Protein AF-A0A8H9KGE5-F1 (afdb_monomer_lite)

pLDDT: mean 83.09, std 14.18, range [30.34, 96.31]

Sequence (277 aa):
MQKAKDLANTAAGFFKSLAEDQSLTAEQREDAKTAYGILMNDGKFKGFNEDDVKLTWYHPDQQLGKDGDATSLANMQSALNDLDELVKVRHEYGVQLPHISLTATAIAMMSSDFLKIAPDFNHPINQTESYGPFWEDEEDIAAGTDYPEYEQVRSYMSEKQYIDDAIAKDGSLQKYAYDNNKPLTQDVWERNTDYWNKHLGKLGYQEIGHYKSMINPAQNSIGAARTTGTLASGVGDLKYEGSSSIDILQSNYGDGTYVPQYQVSLLINRVTAKHLL

Secondary structure (DSSP, 8-state):
-HHHHHHHTBHHHHHHHHHH-TTS-HHHHHHHHHHHHHHTT-S---TTTT-----TT--HHHHTT-TTSTTBHHHHHHTHHHHHHHHHHHHHHTPPPPEE-HHHHHHHHHHHHHTTT-SS-S-GGGGHHHH------EEEEEE-TTSGGG-HHHHHHHTHHHHHHHHHH-GGGGGG-STTSSSPPHHHHHHHHHHHHHHSTHHHHHSSHHHHHHT-TT--EEEEEEEEEEEEEEETTEEEEEEEEEEE----SSTT-----B-HHHHHHHHHHTT--

Organism: Lactobacillus helveticus (NCBI:txid1587)

Radius of gyration: 18.92 Å; chains: 1; bounding box: 43×41×57 Å

Structure (mmCIF, N/CA/C/O backbone):
data_AF-A0A8H9KGE5-F1
#
_entry.id   AF-A0A8H9KGE5-F1
#
loop_
_atom_site.group_PDB
_atom_site.id
_atom_site.type_symbol
_atom_site.label_atom_id
_atom_site.label_alt_id
_atom_site.label_comp_id
_atom_site.label_asym_id
_atom_site.label_entity_id
_atom_site.label_seq_id
_atom_site.pdbx_PDB_ins_code
_atom_site.Cartn_x
_atom_site.Cartn_y
_atom_site.Cartn_z
_atom_site.occupancy
_atom_site.B_iso_or_equiv
_atom_site.auth_seq_id
_atom_site.auth_comp_id
_atom_site.auth_asym_id
_atom_site.auth_atom_id
_atom_site.pdbx_PDB_model_num
ATOM 1 N N . MET A 1 1 ? -20.692 -3.552 27.288 1.00 48.72 1 MET A N 1
ATOM 2 C CA . MET A 1 1 ? -20.854 -4.756 26.441 1.00 48.72 1 MET A CA 1
ATOM 3 C C . MET A 1 1 ? -21.018 -4.409 24.963 1.00 48.72 1 MET A C 1
ATOM 5 O O . MET A 1 1 ? -20.352 -5.062 24.180 1.00 48.72 1 MET A O 1
ATOM 9 N N . GLN A 1 2 ? -21.787 -3.376 24.580 1.00 56.12 2 GLN A N 1
ATOM 10 C CA . GLN A 1 2 ? -21.912 -2.942 23.172 1.00 56.12 2 GLN A CA 1
ATOM 11 C C . GLN A 1 2 ? -20.562 -2.546 22.542 1.00 56.12 2 GLN A C 1
ATOM 13 O O . GLN A 1 2 ? -20.111 -3.245 21.654 1.00 56.12 2 GLN A O 1
ATOM 18 N N . LYS A 1 3 ? -19.811 -1.603 23.138 1.00 58.06 3 LYS A N 1
ATOM 19 C CA . LYS A 1 3 ? -18.470 -1.194 22.650 1.00 58.06 3 LYS A CA 1
ATOM 20 C C . LYS A 1 3 ? -17.460 -2.337 22.430 1.00 58.06 3 LYS A C 1
ATOM 22 O O . LYS A 1 3 ? -16.587 -2.234 21.582 1.00 58.06 3 LYS A O 1
ATOM 27 N N . ALA A 1 4 ? -17.548 -3.413 23.217 1.00 56.91 4 ALA A N 1
ATOM 28 C CA . ALA A 1 4 ? -16.667 -4.575 23.067 1.00 56.91 4 ALA A CA 1
ATOM 29 C C . ALA A 1 4 ? -17.115 -5.501 21.923 1.00 56.91 4 ALA A C 1
ATOM 31 O O . ALA A 1 4 ? -16.269 -6.104 21.273 1.00 56.91 4 ALA A O 1
ATOM 32 N N . LYS A 1 5 ? -18.429 -5.592 21.672 1.00 57.25 5 LYS A N 1
ATOM 33 C CA . LYS A 1 5 ? -18.983 -6.250 20.481 1.00 57.25 5 LYS A CA 1
ATOM 34 C C . LYS A 1 5 ? -18.697 -5.438 19.218 1.00 57.25 5 LYS A C 1
ATOM 36 O O . LYS A 1 5 ? -18.351 -6.031 18.209 1.00 57.25 5 LYS A O 1
ATOM 41 N N . ASP A 1 6 ? -18.766 -4.111 19.308 1.00 71.38 6 ASP A N 1
ATOM 42 C CA . ASP A 1 6 ? -18.472 -3.211 18.190 1.00 71.38 6 ASP A CA 1
ATOM 43 C C . ASP A 1 6 ? -17.002 -3.350 17.759 1.00 71.38 6 ASP A C 1
ATOM 45 O O . ASP A 1 6 ? -16.734 -3.542 16.582 1.00 71.38 6 ASP A O 1
ATOM 49 N N . LEU A 1 7 ? -16.054 -3.392 18.711 1.00 81.00 7 LEU A N 1
ATOM 50 C CA . LEU A 1 7 ? -14.629 -3.606 18.415 1.00 81.00 7 LEU A CA 1
ATOM 51 C C . LEU A 1 7 ? -14.340 -4.984 17.799 1.00 81.00 7 LEU A C 1
ATOM 53 O O . LEU A 1 7 ? -13.466 -5.094 16.949 1.00 81.00 7 LEU A O 1
ATOM 57 N N . ALA A 1 8 ? -15.038 -6.043 18.225 1.00 79.00 8 ALA A N 1
ATOM 58 C CA . ALA A 1 8 ? -14.787 -7.405 17.742 1.00 79.00 8 ALA A CA 1
ATOM 59 C C . ALA A 1 8 ? -15.005 -7.563 16.225 1.00 79.00 8 ALA A C 1
ATOM 61 O O . ALA A 1 8 ? -14.414 -8.462 15.627 1.00 79.00 8 ALA A O 1
ATOM 62 N N . ASN A 1 9 ? -15.794 -6.664 15.630 1.00 82.25 9 ASN A N 1
ATOM 63 C CA . ASN A 1 9 ? -16.146 -6.650 14.214 1.00 82.25 9 ASN A CA 1
ATOM 64 C C . ASN A 1 9 ? -15.309 -5.656 13.387 1.00 82.25 9 ASN A C 1
ATOM 66 O O . ASN A 1 9 ? -15.699 -5.300 12.277 1.00 82.25 9 ASN A O 1
ATOM 70 N N . THR A 1 10 ? -14.165 -5.202 13.906 1.00 91.50 10 THR A N 1
ATOM 71 C CA . THR A 1 10 ? -13.256 -4.281 13.204 1.00 91.50 10 THR A CA 1
ATOM 72 C C . THR A 1 10 ? -11.873 -4.895 13.007 1.00 91.50 10 THR A C 1
ATOM 74 O O . THR A 1 10 ? -11.487 -5.843 13.704 1.00 91.50 10 THR A O 1
ATOM 77 N N . ALA A 1 11 ? -11.084 -4.319 12.097 1.00 93.50 11 ALA A N 1
ATOM 78 C CA . ALA A 1 11 ? -9.678 -4.675 11.915 1.00 93.50 11 ALA A CA 1
ATOM 79 C C . ALA A 1 11 ? -8.879 -4.533 13.225 1.00 93.50 11 ALA A C 1
ATOM 81 O O . ALA A 1 11 ? -8.078 -5.403 13.561 1.00 93.50 11 ALA A O 1
ATOM 82 N N . ALA A 1 12 ? -9.165 -3.515 14.046 1.00 94.81 12 ALA A N 1
ATOM 83 C CA . ALA A 1 12 ? -8.516 -3.359 15.348 1.00 94.81 12 ALA A CA 1
ATOM 84 C C . ALA A 1 12 ? -8.859 -4.511 16.308 1.00 94.81 12 ALA A C 1
ATOM 86 O O . ALA A 1 12 ? -7.974 -5.033 16.985 1.00 94.81 12 ALA A O 1
ATOM 87 N N . GLY A 1 13 ? -10.114 -4.972 16.361 1.00 93.19 13 GLY A N 1
ATOM 88 C CA . GLY A 1 13 ? -10.465 -6.157 17.153 1.00 93.19 13 GLY A CA 1
ATOM 89 C C . GLY A 1 13 ? -9.810 -7.440 16.644 1.00 93.19 13 GLY A C 1
ATOM 90 O O . GLY A 1 13 ? -9.451 -8.319 17.436 1.00 93.19 13 GLY A O 1
ATOM 91 N N . PHE A 1 14 ? -9.618 -7.554 15.329 1.00 92.94 14 PHE A N 1
ATOM 92 C CA . PHE A 1 14 ? -8.841 -8.633 14.732 1.00 92.94 14 PHE A CA 1
ATOM 93 C C . PHE A 1 14 ? -7.364 -8.570 15.152 1.00 92.94 14 PHE A C 1
ATOM 95 O O . PHE A 1 14 ? -6.873 -9.532 15.747 1.00 92.94 14 PHE A O 1
ATOM 102 N N . PHE A 1 15 ? -6.685 -7.438 14.965 1.00 94.56 15 PHE A N 1
ATOM 103 C CA . PHE A 1 15 ? -5.284 -7.259 15.362 1.00 94.56 15 PHE A CA 1
ATOM 104 C C . PHE A 1 15 ? -5.077 -7.467 16.858 1.00 94.56 15 PHE A C 1
ATOM 106 O O . PHE A 1 15 ? -4.177 -8.203 17.257 1.00 94.56 15 PHE A O 1
ATOM 113 N N . LYS A 1 16 ? -5.977 -6.948 17.699 1.00 95.19 16 LYS A N 1
ATOM 114 C CA . LYS A 1 16 ? -5.948 -7.210 19.140 1.00 95.19 16 LYS A CA 1
ATOM 115 C C . LYS A 1 16 ? -5.982 -8.707 19.453 1.00 95.19 16 LYS A C 1
ATOM 117 O O . LYS A 1 16 ? -5.212 -9.175 20.283 1.00 95.19 16 LYS A O 1
ATOM 122 N N . SER A 1 17 ? -6.846 -9.470 18.782 1.00 93.62 17 SER A N 1
ATOM 123 C CA . SER A 1 17 ? -6.918 -10.915 19.025 1.00 93.62 17 SER A CA 1
ATOM 124 C C . SER A 1 17 ? -5.660 -11.665 18.598 1.00 93.62 17 SER A C 1
ATOM 126 O O . SER A 1 17 ? -5.285 -12.623 19.264 1.00 93.62 17 SER A O 1
ATOM 128 N N . LEU A 1 18 ? -4.990 -11.223 17.528 1.00 92.88 18 LEU A N 1
ATOM 129 C CA . LEU A 1 18 ? -3.704 -11.792 17.130 1.00 92.88 18 LEU A CA 1
ATOM 130 C C . LEU A 1 18 ? -2.615 -11.426 18.142 1.00 92.88 18 LEU A C 1
ATOM 132 O O . LEU A 1 18 ? -1.850 -12.294 18.545 1.00 92.88 18 LEU A O 1
ATOM 136 N N . ALA A 1 19 ? -2.598 -10.187 18.637 1.00 94.06 19 ALA A N 1
ATOM 137 C CA . ALA A 1 19 ? -1.664 -9.748 19.673 1.00 94.06 19 ALA A CA 1
ATOM 138 C C . ALA A 1 19 ? -1.780 -10.557 20.981 1.00 94.06 19 ALA A C 1
ATOM 140 O O . ALA A 1 19 ? -0.816 -10.654 21.737 1.00 94.06 19 ALA A O 1
ATOM 141 N N . GLU A 1 20 ? -2.943 -11.152 21.253 1.00 94.31 20 GLU A N 1
ATOM 142 C CA . GLU A 1 20 ? -3.210 -11.972 22.442 1.00 94.31 20 GLU A CA 1
ATOM 143 C C . GLU A 1 20 ? -3.028 -13.489 22.187 1.00 94.31 20 GLU A C 1
ATOM 145 O O . GLU A 1 20 ? -2.966 -14.273 23.140 1.00 94.31 20 GLU A O 1
ATOM 150 N N . ASP A 1 21 ? -2.881 -13.917 20.926 1.00 91.81 21 ASP A N 1
ATOM 151 C CA . ASP A 1 21 ? -2.811 -15.328 20.531 1.00 91.81 21 ASP A CA 1
ATOM 152 C C . ASP A 1 21 ? -1.435 -15.958 20.820 1.00 91.81 21 ASP A C 1
ATOM 154 O O . ASP A 1 21 ? -0.416 -15.679 20.181 1.00 91.81 21 ASP A O 1
ATOM 158 N N . GLN A 1 22 ? -1.415 -16.877 21.785 1.00 92.81 22 GLN A N 1
ATOM 159 C CA . GLN A 1 22 ? -0.205 -17.584 22.214 1.00 92.81 22 GLN A CA 1
ATOM 160 C C . GLN A 1 22 ? 0.297 -18.629 21.205 1.00 92.81 22 GLN A C 1
ATOM 162 O O . GLN A 1 22 ? 1.412 -19.120 21.359 1.00 92.81 22 GLN A O 1
ATOM 167 N N . SER A 1 23 ? -0.491 -18.970 20.178 1.00 91.38 23 SER A N 1
ATOM 168 C CA . SER A 1 23 ? -0.042 -19.829 19.074 1.00 91.38 23 SER A CA 1
ATOM 169 C C . SER A 1 23 ? 0.861 -19.106 18.072 1.00 91.38 23 SER A C 1
ATOM 171 O O . SER A 1 23 ? 1.563 -19.765 17.307 1.00 91.38 23 SER A O 1
ATOM 173 N N . LEU A 1 24 ? 0.849 -17.769 18.067 1.00 87.44 24 LEU A N 1
ATOM 174 C CA . LEU A 1 24 ? 1.720 -16.950 17.228 1.00 87.44 24 LEU A CA 1
ATOM 175 C C . LEU A 1 24 ? 3.107 -16.781 17.860 1.00 87.44 24 LEU A C 1
ATOM 177 O O . LEU A 1 24 ? 3.313 -17.039 19.050 1.00 87.44 24 LEU A O 1
ATOM 181 N N . THR A 1 25 ? 4.075 -16.316 17.077 1.00 89.06 25 THR A N 1
ATOM 182 C CA . THR A 1 25 ? 5.387 -15.933 17.608 1.00 89.06 25 THR A CA 1
ATOM 183 C C . THR A 1 25 ? 5.305 -14.610 18.379 1.00 89.06 25 THR A C 1
ATOM 185 O O . THR A 1 25 ? 4.305 -13.888 18.314 1.00 89.06 25 THR A O 1
ATOM 188 N N . ALA A 1 26 ? 6.342 -14.282 19.154 1.00 90.50 26 ALA A N 1
ATOM 189 C CA . ALA A 1 26 ? 6.381 -13.014 19.885 1.00 90.50 26 ALA A CA 1
ATOM 190 C C . ALA A 1 26 ? 6.387 -11.813 18.929 1.00 90.50 26 ALA A C 1
ATOM 192 O O . ALA A 1 26 ? 5.725 -10.812 19.184 1.00 90.50 26 ALA A O 1
ATOM 193 N N . GLU A 1 27 ? 7.077 -11.959 17.805 1.00 87.12 27 GLU A N 1
ATOM 194 C CA . GLU A 1 27 ? 7.234 -10.954 16.760 1.00 87.12 27 GLU A CA 1
ATOM 195 C C . GLU A 1 27 ? 5.912 -10.698 16.034 1.00 87.12 27 GLU A C 1
ATOM 197 O O . GLU A 1 27 ? 5.506 -9.552 15.867 1.00 87.12 27 GLU A O 1
ATOM 202 N N . GLN A 1 28 ? 5.188 -11.765 15.682 1.00 87.31 28 GLN A N 1
ATOM 203 C CA . GLN A 1 28 ? 3.840 -11.668 15.122 1.00 87.31 28 GLN A CA 1
ATOM 204 C C . GLN A 1 28 ? 2.888 -10.948 16.086 1.00 87.31 28 GLN A C 1
ATOM 206 O O . GLN A 1 28 ? 2.160 -10.041 15.676 1.00 87.31 28 GLN A O 1
ATOM 211 N N . ARG A 1 29 ? 2.913 -11.306 17.377 1.00 92.44 29 ARG A N 1
ATOM 212 C CA . ARG A 1 29 ? 2.093 -10.623 18.386 1.00 92.44 29 ARG A CA 1
ATOM 213 C C . ARG A 1 29 ? 2.442 -9.142 18.521 1.00 92.44 29 ARG A C 1
ATOM 215 O O . ARG A 1 29 ? 1.531 -8.337 18.694 1.00 92.44 29 ARG A O 1
ATOM 222 N N . GLU A 1 30 ? 3.720 -8.773 18.447 1.00 92.00 30 GLU A N 1
ATOM 223 C CA . GLU A 1 30 ? 4.133 -7.369 18.562 1.00 92.00 30 GLU A CA 1
ATOM 224 C C . GLU A 1 30 ? 3.754 -6.543 17.324 1.00 92.00 30 GLU A C 1
ATOM 226 O O . GLU A 1 30 ? 3.289 -5.414 17.470 1.00 92.00 30 GLU A O 1
ATOM 231 N N . ASP A 1 31 ? 3.847 -7.118 16.123 1.00 90.56 31 ASP A N 1
ATOM 232 C CA . ASP A 1 31 ? 3.339 -6.501 14.889 1.00 90.56 31 ASP A CA 1
ATOM 233 C C . ASP A 1 31 ? 1.829 -6.249 14.976 1.00 90.56 31 ASP A C 1
ATOM 235 O O . ASP A 1 31 ? 1.353 -5.141 14.749 1.00 90.56 31 ASP A O 1
ATOM 239 N N . ALA A 1 32 ? 1.068 -7.250 15.431 1.00 93.12 32 ALA A N 1
ATOM 240 C CA . ALA A 1 32 ? -0.369 -7.113 15.650 1.00 93.12 32 ALA A CA 1
ATOM 241 C C . ALA A 1 32 ? -0.703 -6.059 16.720 1.00 93.12 32 ALA A C 1
ATOM 243 O O . ALA A 1 32 ? -1.676 -5.314 16.594 1.00 93.12 32 ALA A O 1
ATOM 244 N N . LYS A 1 33 ? 0.104 -5.974 17.782 1.00 94.94 33 LYS A N 1
ATOM 245 C CA . LYS A 1 33 ? -0.056 -4.974 18.844 1.00 94.94 33 LYS A CA 1
ATOM 246 C C . LYS A 1 33 ? 0.232 -3.561 18.340 1.00 94.94 33 LYS A C 1
ATOM 248 O O . LYS A 1 33 ? -0.487 -2.636 18.718 1.00 94.94 33 LYS A O 1
ATOM 253 N N . THR A 1 34 ? 1.234 -3.407 17.480 1.00 93.50 34 THR A N 1
ATOM 254 C CA . THR A 1 34 ? 1.579 -2.134 16.835 1.00 93.50 34 THR A CA 1
ATOM 255 C C . THR A 1 34 ? 0.469 -1.695 15.886 1.00 93.50 34 THR A C 1
ATOM 257 O O . THR A 1 34 ? -0.061 -0.596 16.039 1.00 93.50 34 THR A O 1
ATOM 260 N N . ALA A 1 35 ? 0.023 -2.592 15.004 1.00 94.12 35 ALA A N 1
ATOM 261 C CA . ALA A 1 35 ? -1.108 -2.375 14.105 1.00 94.12 35 ALA A CA 1
ATOM 262 C C . ALA A 1 35 ? -2.385 -1.963 14.858 1.00 94.12 35 ALA A C 1
ATOM 264 O O . ALA A 1 35 ? -3.067 -1.009 14.486 1.00 94.12 35 ALA A O 1
ATOM 265 N N . TYR A 1 36 ? -2.692 -2.637 15.971 1.00 96.31 36 TYR A N 1
ATOM 266 C CA . TYR A 1 36 ? -3.788 -2.243 16.855 1.00 96.31 36 TYR A CA 1
ATOM 267 C C . TYR A 1 36 ? -3.598 -0.826 17.422 1.00 96.31 36 TYR A C 1
ATOM 269 O O . TYR A 1 36 ? -4.545 -0.044 17.423 1.00 96.31 36 TYR A O 1
ATOM 277 N N . GLY A 1 37 ? -2.395 -0.479 17.890 1.00 95.31 37 GLY A N 1
ATOM 278 C CA . GLY A 1 37 ? -2.077 0.858 18.406 1.00 95.31 37 GLY A CA 1
ATOM 279 C C . GLY A 1 37 ? -2.287 1.968 17.371 1.00 95.31 37 GLY A C 1
ATOM 280 O O . GLY A 1 37 ? -2.895 2.989 17.698 1.00 95.31 37 GLY A O 1
ATOM 281 N N . ILE A 1 38 ? -1.879 1.721 16.119 1.00 94.88 38 ILE A N 1
ATOM 282 C CA . ILE A 1 38 ? -2.104 2.611 14.968 1.00 94.88 38 ILE A CA 1
ATOM 283 C C . ILE A 1 38 ? -3.604 2.840 14.754 1.00 94.88 38 ILE A C 1
ATOM 285 O O . ILE A 1 38 ? -4.058 3.982 14.779 1.00 94.88 38 ILE A O 1
ATOM 289 N N . LEU A 1 39 ? -4.402 1.769 14.646 1.00 95.94 39 LEU A N 1
ATOM 290 C CA . LEU A 1 39 ? -5.852 1.885 14.429 1.00 95.94 39 LEU A CA 1
ATOM 291 C C . LEU A 1 39 ? -6.611 2.489 15.618 1.00 95.94 39 LEU A C 1
ATOM 293 O O . LEU A 1 39 ? -7.724 2.992 15.455 1.00 95.94 39 LEU A O 1
ATOM 297 N N . MET A 1 40 ? -6.026 2.445 16.814 1.00 95.50 40 MET A N 1
ATOM 298 C CA . MET A 1 40 ? -6.536 3.128 18.003 1.00 95.50 40 MET A CA 1
ATOM 299 C C . MET A 1 40 ? -5.963 4.541 18.175 1.00 95.50 40 MET A C 1
ATOM 301 O O . MET A 1 40 ? -6.285 5.200 19.166 1.00 95.50 40 MET A O 1
ATOM 305 N N . ASN A 1 41 ? -5.150 5.006 17.222 1.00 94.38 41 ASN A N 1
ATOM 306 C CA . ASN A 1 41 ? -4.504 6.316 17.189 1.00 94.38 41 ASN A CA 1
ATOM 307 C C . ASN A 1 41 ? -3.844 6.696 18.528 1.00 94.38 41 ASN A C 1
ATOM 309 O O . ASN A 1 41 ? -4.033 7.796 19.061 1.00 94.38 41 ASN A O 1
ATOM 313 N N . ASP A 1 42 ? -3.118 5.751 19.129 1.00 92.62 42 ASP A N 1
ATOM 314 C CA . ASP A 1 42 ? -2.571 5.924 20.477 1.00 92.62 42 ASP A CA 1
ATOM 315 C C . ASP A 1 42 ? -1.299 6.793 20.529 1.00 92.62 42 ASP A C 1
ATOM 317 O O . ASP A 1 42 ? -0.863 7.174 21.620 1.00 92.62 42 ASP A O 1
ATOM 321 N N . GLY A 1 43 ? -0.745 7.133 19.359 1.00 85.69 43 GLY A N 1
ATOM 322 C CA . GLY A 1 43 ? 0.427 7.988 19.176 1.00 85.69 43 GLY A CA 1
ATOM 323 C C . GLY A 1 43 ? 1.749 7.363 19.627 1.00 85.69 43 GLY A C 1
ATOM 324 O O . GLY A 1 43 ? 2.712 8.093 19.841 1.00 85.69 43 GLY A O 1
ATOM 325 N N . LYS A 1 44 ? 1.806 6.041 19.849 1.00 87.56 44 LYS A N 1
ATOM 326 C CA . LYS A 1 44 ? 3.044 5.367 20.281 1.00 87.56 44 LYS A CA 1
ATOM 327 C C . LYS A 1 44 ? 3.924 4.911 19.127 1.00 87.56 44 LYS A C 1
ATOM 329 O O . LYS A 1 44 ? 5.131 4.774 19.315 1.00 87.56 44 LYS A O 1
ATOM 334 N N . PHE A 1 45 ? 3.330 4.622 17.973 1.00 85.19 45 PHE A N 1
ATOM 335 C CA . PHE A 1 45 ? 4.079 4.211 16.795 1.00 85.19 45 PHE A CA 1
ATOM 336 C C . PHE A 1 45 ? 4.684 5.438 16.109 1.00 85.19 45 PHE A C 1
ATOM 338 O O . PHE A 1 45 ? 3.969 6.252 15.526 1.00 85.19 45 PHE A O 1
ATOM 345 N N . LYS A 1 46 ? 6.011 5.553 16.191 1.00 75.31 46 LYS A N 1
ATOM 346 C CA . LYS A 1 46 ? 6.782 6.698 15.691 1.00 75.31 46 LYS A CA 1
ATOM 347 C C . LYS A 1 46 ? 7.113 6.624 14.191 1.00 75.31 46 LYS A C 1
ATOM 349 O O . LYS A 1 46 ? 7.998 7.317 13.710 1.00 75.31 46 LYS A O 1
ATOM 354 N N . GLY A 1 47 ? 6.492 5.716 13.442 1.00 71.50 47 GLY A N 1
ATOM 355 C CA . GLY A 1 47 ? 6.927 5.461 12.070 1.00 71.50 47 GLY A CA 1
ATOM 356 C C . GLY A 1 47 ? 8.344 4.912 11.982 1.00 71.50 47 GLY A C 1
ATOM 357 O O . GLY A 1 47 ? 8.922 4.436 12.961 1.00 71.50 47 GLY A O 1
ATOM 358 N N . PHE A 1 48 ? 8.892 4.989 10.776 1.00 67.19 48 PHE A N 1
ATOM 359 C CA . PHE A 1 48 ? 10.183 4.398 10.433 1.00 67.19 48 PHE A CA 1
ATOM 360 C C . PHE A 1 48 ? 11.348 5.386 10.566 1.00 67.19 48 PHE A C 1
ATOM 362 O O . PHE A 1 48 ? 12.475 4.956 10.787 1.00 67.19 48 PHE A O 1
ATOM 369 N N . ASN A 1 49 ? 11.057 6.691 10.545 1.00 65.06 49 ASN A N 1
ATOM 370 C CA . ASN A 1 49 ? 12.029 7.775 10.722 1.00 65.06 49 ASN A CA 1
ATOM 371 C C . ASN A 1 49 ? 12.007 8.387 12.140 1.00 65.06 49 ASN A C 1
ATOM 373 O O . ASN A 1 49 ? 12.574 9.449 12.372 1.00 65.06 49 ASN A O 1
ATOM 377 N N . GLU A 1 50 ? 11.393 7.686 13.103 1.00 67.00 50 GLU A N 1
ATOM 378 C CA . GLU A 1 50 ? 11.199 8.111 14.503 1.00 67.00 50 GLU A CA 1
ATOM 379 C C . GLU A 1 50 ? 10.331 9.374 14.703 1.00 67.00 50 GLU A C 1
ATOM 381 O O . GLU A 1 50 ? 10.351 9.984 15.779 1.00 67.00 50 GLU A O 1
ATOM 386 N N . ASP A 1 51 ? 9.511 9.727 13.715 1.00 68.00 51 ASP A N 1
ATOM 387 C CA . ASP A 1 51 ? 8.568 10.840 13.773 1.00 68.00 51 ASP A CA 1
ATOM 388 C C . ASP A 1 51 ? 7.418 10.594 14.763 1.00 68.00 51 ASP A C 1
ATOM 390 O O . ASP A 1 51 ? 6.703 9.593 14.717 1.00 68.00 51 ASP A O 1
ATOM 394 N N . ASP A 1 52 ? 7.165 11.550 15.656 1.00 78.00 52 ASP A N 1
ATOM 395 C CA . ASP A 1 52 ? 6.020 11.485 16.567 1.00 78.00 52 ASP A CA 1
ATOM 396 C C . ASP A 1 52 ? 4.703 11.726 15.799 1.00 78.00 52 ASP A C 1
ATOM 398 O O . ASP A 1 52 ? 4.205 12.851 15.699 1.00 78.00 52 ASP A O 1
ATOM 402 N N . VAL A 1 53 ? 4.115 10.654 15.261 1.00 85.06 53 VAL A N 1
ATOM 403 C CA . VAL A 1 53 ? 2.857 10.714 14.507 1.00 85.06 53 VAL A CA 1
ATOM 404 C C . VAL A 1 53 ? 1.653 10.451 15.408 1.00 85.06 53 VAL A C 1
ATOM 406 O O . VAL A 1 53 ? 1.500 9.403 16.038 1.00 85.06 53 VAL A O 1
ATOM 409 N N . LYS A 1 54 ? 0.736 11.418 15.407 1.00 90.56 54 LYS A N 1
ATOM 410 C CA . LYS A 1 54 ? -0.631 11.270 15.899 1.00 90.56 54 LYS A CA 1
ATOM 411 C C . LYS A 1 54 ? -1.575 11.885 14.880 1.00 90.56 54 LYS A C 1
ATOM 413 O O . LYS A 1 54 ? -1.560 13.099 14.684 1.00 90.56 54 LYS A O 1
ATOM 418 N N . LEU A 1 55 ? -2.405 11.050 14.265 1.00 92.25 55 LEU A N 1
ATOM 419 C CA . LEU A 1 55 ? -3.298 11.462 13.187 1.00 92.25 55 LEU A CA 1
ATOM 420 C C . LEU A 1 55 ? -4.373 12.392 13.754 1.00 92.25 55 LEU A C 1
ATOM 422 O O . LEU A 1 55 ? -5.240 11.964 14.513 1.00 92.25 55 LEU A O 1
ATOM 426 N N . THR A 1 56 ? -4.312 13.682 13.441 1.00 91.88 56 THR A N 1
ATOM 427 C CA . THR A 1 56 ? -5.229 14.677 14.029 1.00 91.88 56 THR A CA 1
ATOM 428 C C . THR A 1 56 ? -6.639 14.583 13.451 1.00 91.88 56 THR A C 1
ATOM 430 O O . THR A 1 56 ? -7.596 14.968 14.118 1.00 91.88 56 THR A O 1
ATOM 433 N N . TRP A 1 57 ? -6.759 14.041 12.239 1.00 92.25 57 TRP A N 1
ATOM 434 C CA . TRP A 1 57 ? -8.006 13.861 11.503 1.00 92.25 57 TRP A CA 1
ATOM 435 C C . TRP A 1 57 ? -8.750 12.561 11.848 1.00 92.25 57 TRP A C 1
ATOM 437 O O . TRP A 1 57 ? -9.922 12.426 11.496 1.00 92.25 57 TRP A O 1
ATOM 447 N N . TYR A 1 58 ? -8.089 11.606 12.514 1.00 94.00 58 TYR A N 1
ATOM 448 C CA . TYR A 1 58 ? -8.638 10.277 12.777 1.00 94.00 58 TYR A CA 1
ATOM 449 C C . TYR A 1 58 ? -9.065 10.104 14.240 1.00 94.00 58 TYR A C 1
ATOM 451 O O . TYR A 1 58 ? -8.269 10.203 15.182 1.00 94.00 58 TYR A O 1
ATOM 459 N N . HIS A 1 59 ? -10.339 9.783 14.432 1.00 93.00 59 HIS A N 1
ATOM 460 C CA . HIS A 1 59 ? -10.970 9.557 15.725 1.00 93.00 59 HIS A CA 1
ATOM 461 C C . HIS A 1 59 ? -11.565 8.139 15.766 1.00 93.00 59 HIS A C 1
ATOM 463 O O . HIS A 1 59 ? -12.659 7.911 15.241 1.00 93.00 59 HIS A O 1
ATOM 469 N N . PRO A 1 60 ? -10.875 7.162 16.391 1.00 92.12 60 PRO A N 1
ATOM 470 C CA . PRO A 1 60 ? -11.302 5.762 16.379 1.00 92.12 60 PRO A CA 1
ATOM 471 C C . PRO A 1 60 ? -12.704 5.532 16.952 1.00 92.12 60 PRO A C 1
ATOM 473 O O . PRO A 1 60 ? -13.420 4.646 16.509 1.00 92.12 60 PRO A O 1
ATOM 476 N N . ASP A 1 61 ? -13.137 6.335 17.923 1.00 89.56 61 ASP A N 1
ATOM 477 C CA . ASP A 1 61 ? -14.482 6.254 18.502 1.00 89.56 61 ASP A CA 1
ATOM 478 C C . ASP A 1 61 ? -15.593 6.663 17.525 1.00 89.56 61 ASP A C 1
ATOM 480 O O . ASP A 1 61 ? -16.762 6.349 17.760 1.00 89.56 61 ASP A O 1
ATOM 484 N N . GLN A 1 62 ? -15.230 7.348 16.442 1.00 87.44 62 GLN A N 1
ATOM 485 C CA . GLN A 1 62 ? -16.145 7.809 15.413 1.00 87.44 62 GLN A CA 1
ATOM 486 C C . GLN A 1 62 ? -15.988 7.048 14.106 1.00 87.44 62 GLN A C 1
ATOM 488 O O . GLN A 1 62 ? -16.983 6.925 13.410 1.00 87.44 62 GLN A O 1
ATOM 493 N N . GLN A 1 63 ? -14.795 6.593 13.730 1.00 90.06 63 GLN A N 1
ATOM 494 C CA . GLN A 1 63 ? -14.523 6.068 12.382 1.00 90.06 63 GLN A CA 1
ATOM 495 C C . GLN A 1 63 ? -14.262 4.560 12.350 1.00 90.06 63 GLN A C 1
ATOM 497 O O . GLN A 1 63 ? -14.609 3.899 11.381 1.00 90.06 63 GLN A O 1
ATOM 502 N N . LEU A 1 64 ? -13.717 3.987 13.422 1.00 91.88 64 LEU A N 1
ATOM 503 C CA . LEU A 1 64 ? -13.233 2.611 13.400 1.00 91.88 64 LEU A CA 1
ATOM 504 C C . LEU A 1 64 ? -14.328 1.601 13.014 1.00 91.88 64 LEU A C 1
ATOM 506 O O . LEU A 1 64 ? -15.318 1.432 13.727 1.00 91.88 64 LEU A O 1
ATOM 510 N N . GLY A 1 65 ? -14.085 0.870 11.927 1.00 88.75 65 GLY A N 1
ATOM 511 C CA . GLY A 1 65 ? -14.893 -0.258 11.475 1.00 88.75 65 GLY A CA 1
ATOM 512 C C . GLY A 1 65 ? -16.248 0.099 10.877 1.00 88.75 65 GLY A C 1
ATOM 513 O O . GLY A 1 65 ? -17.087 -0.794 10.762 1.00 88.75 65 GLY A O 1
ATOM 514 N N . LYS A 1 66 ? -16.489 1.364 10.518 1.00 89.62 66 LYS A N 1
ATOM 515 C CA . LYS A 1 66 ? -17.708 1.740 9.794 1.00 89.62 66 LYS A CA 1
ATOM 516 C C . LYS A 1 66 ? -17.783 1.054 8.434 1.00 89.62 66 LYS A C 1
ATOM 518 O O . LYS A 1 66 ? -16.766 0.757 7.809 1.00 89.62 66 LYS A O 1
ATOM 523 N N . ASP A 1 67 ? -19.009 0.865 7.961 1.00 87.69 67 ASP A N 1
ATOM 524 C CA . ASP A 1 67 ? -19.260 0.344 6.623 1.00 87.69 67 ASP A CA 1
ATOM 525 C C . ASP A 1 67 ? -18.557 1.209 5.573 1.00 87.69 67 ASP A C 1
ATOM 527 O O . ASP A 1 67 ? -18.717 2.431 5.526 1.00 87.69 67 ASP A O 1
ATOM 531 N N . GLY A 1 68 ? -17.760 0.544 4.743 1.00 86.06 68 GLY A N 1
ATOM 532 C CA . GLY A 1 68 ? -16.968 1.168 3.697 1.00 86.06 68 GLY A CA 1
ATOM 533 C C . GLY A 1 68 ? -15.672 1.830 4.154 1.00 86.06 68 GLY A C 1
ATOM 534 O O . GLY A 1 68 ? -14.951 2.317 3.295 1.00 86.06 68 GLY A O 1
ATOM 535 N N . ASP A 1 69 ? -15.331 1.831 5.444 1.00 90.62 69 ASP A N 1
ATOM 536 C CA . ASP A 1 69 ? -13.996 2.233 5.909 1.00 90.62 69 ASP A CA 1
ATOM 537 C C . ASP A 1 69 ? -13.013 1.063 5.772 1.00 90.62 69 ASP A C 1
ATOM 539 O O . ASP A 1 69 ? -13.387 -0.116 5.866 1.00 90.62 69 ASP A O 1
ATOM 543 N N . ALA A 1 70 ? -11.735 1.371 5.570 1.00 92.44 70 ALA A N 1
ATOM 544 C CA . ALA A 1 70 ? -10.681 0.376 5.402 1.00 92.44 70 ALA A CA 1
ATOM 545 C C . ALA A 1 70 ? -10.452 -0.462 6.660 1.00 92.44 70 ALA A C 1
ATOM 547 O O . ALA A 1 70 ? -10.017 -1.612 6.599 1.00 92.44 70 ALA A O 1
ATOM 548 N N . THR A 1 71 ? -10.834 0.087 7.810 1.00 93.75 71 THR A N 1
ATOM 549 C CA . THR A 1 71 ? -10.795 -0.595 9.104 1.00 93.75 71 THR A CA 1
ATOM 550 C C . THR A 1 71 ? -11.969 -1.555 9.350 1.00 93.75 71 THR A C 1
ATOM 552 O O . THR A 1 71 ? -12.021 -2.206 10.403 1.00 93.75 71 THR A O 1
ATOM 555 N N . SER A 1 72 ? -12.919 -1.677 8.415 1.00 91.94 72 SER A N 1
ATOM 556 C CA . SER A 1 72 ? -13.975 -2.696 8.472 1.00 91.94 72 SER A CA 1
ATOM 557 C C . SER A 1 72 ? -13.426 -4.086 8.132 1.00 91.94 72 SER A C 1
ATOM 559 O O . SER A 1 72 ? -12.520 -4.237 7.312 1.00 91.94 72 SER A O 1
ATOM 561 N N . LEU A 1 73 ? -13.985 -5.140 8.740 1.00 88.12 73 LEU A N 1
ATOM 562 C CA . LEU A 1 73 ? -13.566 -6.512 8.419 1.00 88.12 73 LEU A CA 1
ATOM 563 C C . LEU A 1 73 ? -13.849 -6.886 6.960 1.00 88.12 73 LEU A C 1
ATOM 565 O O . LEU A 1 73 ? -13.063 -7.618 6.366 1.00 88.12 73 LEU A O 1
ATOM 569 N N . ALA A 1 74 ? -14.943 -6.376 6.389 1.00 88.25 74 ALA A N 1
ATOM 570 C CA . ALA A 1 74 ? -15.299 -6.624 4.997 1.00 88.25 74 ALA A CA 1
ATOM 571 C C . ALA A 1 74 ? -14.234 -6.067 4.044 1.00 88.25 74 ALA A C 1
ATOM 573 O O . ALA A 1 74 ? -13.746 -6.788 3.178 1.00 88.25 74 ALA A O 1
ATOM 574 N N . ASN A 1 75 ? -13.800 -4.821 4.244 1.00 90.56 75 ASN A N 1
ATOM 575 C CA . ASN A 1 75 ? -12.775 -4.232 3.388 1.00 90.56 75 ASN A CA 1
ATOM 576 C C . ASN A 1 75 ? -11.381 -4.809 3.644 1.00 90.56 75 ASN A C 1
ATOM 578 O O . ASN A 1 75 ? -10.621 -4.999 2.696 1.00 90.56 75 ASN A O 1
ATOM 582 N N . MET A 1 76 ? -11.073 -5.186 4.889 1.00 89.50 76 MET A N 1
ATOM 583 C CA . MET A 1 76 ? -9.863 -5.950 5.189 1.00 89.50 76 MET A CA 1
ATOM 584 C C . MET A 1 76 ? -9.832 -7.286 4.426 1.00 89.50 76 MET A C 1
ATOM 586 O O . MET A 1 76 ? -8.778 -7.679 3.936 1.00 89.50 76 MET A O 1
ATOM 590 N N . GLN A 1 77 ? -10.966 -7.988 4.304 1.00 87.00 77 GLN A N 1
ATOM 591 C CA . GLN A 1 77 ? -11.063 -9.207 3.491 1.00 87.00 77 GLN A CA 1
ATOM 592 C C . GLN A 1 77 ? -10.888 -8.908 2.002 1.00 87.00 77 GLN A C 1
ATOM 594 O O . GLN A 1 77 ? -10.146 -9.619 1.331 1.00 87.00 77 GLN A O 1
ATOM 599 N N . SER A 1 78 ? -11.528 -7.854 1.495 1.00 86.38 78 SER A N 1
ATOM 600 C CA . SER A 1 78 ? -11.413 -7.452 0.089 1.00 86.38 78 SER A CA 1
ATOM 601 C C . SER A 1 78 ? -9.975 -7.111 -0.312 1.00 86.38 78 SER A C 1
ATOM 603 O O . SER A 1 78 ? -9.558 -7.477 -1.408 1.00 86.38 78 SER A O 1
ATOM 605 N N . ALA A 1 79 ? -9.199 -6.482 0.577 1.00 87.75 79 ALA A N 1
ATOM 606 C CA . ALA A 1 79 ? -7.788 -6.154 0.346 1.00 87.75 79 ALA A CA 1
ATOM 607 C C . ALA A 1 79 ? -6.880 -7.389 0.184 1.00 87.75 79 ALA A C 1
ATOM 609 O O . ALA A 1 79 ? -5.802 -7.299 -0.400 1.00 87.75 79 ALA A O 1
ATOM 610 N N . LEU A 1 80 ? -7.307 -8.571 0.652 1.00 85.88 80 LEU A N 1
ATOM 611 C CA . LEU A 1 80 ? -6.547 -9.811 0.448 1.00 85.88 80 LEU A CA 1
ATOM 612 C C . LEU A 1 80 ? -6.480 -10.202 -1.036 1.00 85.88 80 LEU A C 1
ATOM 614 O O . LEU A 1 80 ? -5.512 -10.838 -1.443 1.00 85.88 80 LEU A O 1
ATOM 618 N N . ASN A 1 81 ? -7.451 -9.774 -1.851 1.00 84.50 81 ASN A N 1
ATOM 619 C CA . ASN A 1 81 ? -7.417 -10.001 -3.296 1.00 84.50 81 ASN A CA 1
ATOM 620 C C . ASN A 1 81 ? -6.264 -9.235 -3.965 1.00 84.50 81 ASN A C 1
ATOM 622 O O . ASN A 1 81 ? -5.645 -9.761 -4.886 1.00 84.50 81 ASN A O 1
ATOM 626 N N . ASP A 1 82 ? -5.931 -8.030 -3.488 1.00 85.25 82 ASP A N 1
ATOM 627 C CA . ASP A 1 82 ? -4.791 -7.267 -4.018 1.00 85.25 82 ASP A CA 1
ATOM 628 C C . ASP A 1 82 ? -3.468 -7.962 -3.698 1.00 85.25 82 ASP A C 1
ATOM 630 O O . ASP A 1 82 ? -2.583 -8.056 -4.546 1.00 85.25 82 ASP A O 1
ATOM 634 N N . LEU A 1 83 ? -3.353 -8.538 -2.499 1.00 85.69 83 LEU A N 1
ATOM 635 C CA . LEU A 1 83 ? -2.190 -9.342 -2.129 1.00 85.69 83 LEU A CA 1
ATOM 636 C C . LEU A 1 83 ? -2.063 -10.596 -3.009 1.00 85.69 83 LEU A C 1
ATOM 638 O O . LEU A 1 83 ? -0.954 -10.936 -3.422 1.00 85.69 83 LEU A O 1
ATOM 642 N N . ASP A 1 84 ? -3.173 -11.260 -3.339 1.00 85.44 84 ASP A N 1
ATOM 643 C 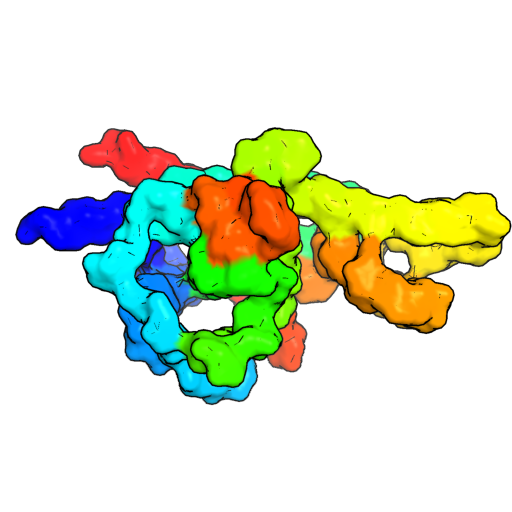CA . ASP A 1 84 ? -3.175 -12.409 -4.253 1.00 85.44 84 ASP A CA 1
ATOM 644 C C . ASP A 1 84 ? -2.746 -12.018 -5.680 1.00 85.44 84 ASP A C 1
ATOM 646 O O . ASP A 1 84 ? -1.988 -12.754 -6.321 1.00 85.44 84 ASP A O 1
ATOM 650 N N . GLU A 1 85 ? -3.177 -10.859 -6.187 1.00 88.19 85 GLU A N 1
ATOM 651 C CA . GLU A 1 85 ? -2.714 -10.343 -7.483 1.00 88.19 85 GLU A CA 1
ATOM 652 C C . GLU A 1 85 ? -1.221 -9.996 -7.460 1.00 88.19 85 GLU A C 1
ATOM 654 O O . GLU A 1 85 ? -0.481 -10.369 -8.376 1.00 88.19 85 GLU A O 1
ATOM 659 N N . LEU A 1 86 ? -0.733 -9.371 -6.386 1.00 88.06 86 LEU A N 1
ATOM 660 C CA . LEU A 1 86 ? 0.694 -9.103 -6.225 1.00 88.06 86 LEU A CA 1
ATOM 661 C C . LEU A 1 86 ? 1.516 -10.398 -6.216 1.00 88.06 86 LEU A C 1
ATOM 663 O O . LEU A 1 86 ? 2.583 -10.460 -6.827 1.00 88.06 86 LEU A O 1
ATOM 667 N N . VAL A 1 87 ? 1.023 -11.457 -5.570 1.00 89.25 87 VAL A N 1
ATOM 668 C CA . VAL A 1 87 ? 1.676 -12.774 -5.590 1.00 89.25 87 VAL A CA 1
ATOM 669 C C . VAL A 1 87 ? 1.840 -13.279 -7.027 1.00 89.25 87 VAL A C 1
ATOM 671 O O . VAL A 1 87 ? 2.924 -13.748 -7.388 1.00 89.25 87 VAL A O 1
ATOM 674 N N . LYS A 1 88 ? 0.813 -13.143 -7.875 1.00 91.00 88 LYS A N 1
ATOM 675 C CA . LYS A 1 88 ? 0.891 -13.534 -9.295 1.00 91.00 88 LYS A CA 1
ATOM 676 C C . LYS A 1 88 ? 1.937 -12.717 -10.047 1.00 91.00 88 LYS A C 1
ATOM 678 O O . LYS A 1 88 ? 2.776 -13.308 -10.728 1.00 91.00 88 LYS A O 1
ATOM 683 N N . VAL A 1 89 ? 1.929 -11.394 -9.877 1.00 92.75 89 VAL A N 1
ATOM 684 C CA . VAL A 1 89 ? 2.924 -10.489 -10.474 1.00 92.75 89 VAL A CA 1
ATOM 685 C C . VAL A 1 89 ? 4.332 -10.907 -10.066 1.00 92.75 89 VAL A C 1
ATOM 687 O O . VAL A 1 89 ? 5.197 -11.133 -10.906 1.00 92.75 89 VAL A O 1
ATOM 690 N N . ARG A 1 90 ? 4.586 -11.090 -8.773 1.00 91.69 90 ARG A N 1
ATOM 691 C CA . ARG A 1 90 ? 5.934 -11.400 -8.285 1.00 91.69 90 ARG A CA 1
ATOM 692 C C . ARG A 1 90 ? 6.432 -12.761 -8.763 1.00 91.69 90 ARG A C 1
ATOM 694 O O . ARG A 1 90 ? 7.601 -12.888 -9.133 1.00 91.69 90 ARG A O 1
ATOM 701 N N . HIS A 1 91 ? 5.543 -13.748 -8.877 1.00 92.19 91 HIS A N 1
ATOM 702 C CA . HIS A 1 91 ? 5.856 -15.009 -9.549 1.00 92.19 91 HIS A CA 1
ATOM 703 C C . HIS A 1 91 ? 6.193 -14.828 -11.030 1.00 92.19 91 HIS A C 1
ATOM 705 O O . HIS A 1 91 ? 7.140 -15.454 -11.510 1.00 92.19 91 HIS A O 1
ATOM 711 N N . GLU A 1 92 ? 5.471 -13.968 -11.749 1.00 94.25 92 GLU A N 1
ATOM 712 C CA . GLU A 1 92 ? 5.741 -13.681 -13.156 1.00 94.25 92 GLU A CA 1
ATOM 713 C C . GLU A 1 92 ? 7.162 -13.143 -13.365 1.00 94.25 92 GLU A C 1
ATOM 715 O O . GLU A 1 92 ? 7.833 -13.564 -14.309 1.00 94.25 92 GLU A O 1
ATOM 720 N N . TYR A 1 93 ? 7.646 -12.262 -12.487 1.00 94.56 93 TYR A N 1
ATOM 721 C CA . TYR A 1 93 ? 8.999 -11.688 -12.557 1.00 94.56 93 TYR A CA 1
ATOM 722 C C . TYR A 1 93 ? 10.067 -12.550 -11.859 1.00 94.56 93 TYR A C 1
ATOM 724 O O . TYR A 1 93 ? 11.263 -12.262 -11.948 1.00 94.56 93 TYR A O 1
ATOM 732 N N . GLY A 1 94 ? 9.663 -13.640 -11.201 1.00 93.31 94 GLY A N 1
ATOM 733 C CA . GLY A 1 94 ? 10.561 -14.516 -10.453 1.00 93.31 94 GLY A CA 1
ATOM 734 C C . GLY A 1 94 ? 11.209 -13.832 -9.246 1.00 93.31 94 GLY A C 1
ATOM 735 O O . GLY A 1 94 ? 12.335 -14.176 -8.897 1.00 93.31 94 GLY A O 1
ATOM 736 N N . VAL A 1 95 ? 10.528 -12.862 -8.632 1.00 90.38 95 VAL A N 1
ATOM 737 C CA . VAL A 1 95 ? 10.998 -12.158 -7.428 1.00 90.38 95 VAL A CA 1
ATOM 738 C C . VAL A 1 95 ? 10.379 -12.767 -6.166 1.00 90.38 95 VAL A C 1
ATOM 740 O O . VAL A 1 95 ? 9.322 -13.399 -6.211 1.00 90.38 95 VAL A O 1
ATOM 743 N N . GLN A 1 96 ? 11.050 -12.610 -5.024 1.00 86.44 96 GLN A N 1
ATOM 744 C CA . GLN A 1 96 ? 10.591 -13.150 -3.740 1.00 86.44 96 GLN A CA 1
ATOM 745 C C . GLN A 1 96 ? 9.263 -12.517 -3.314 1.00 86.44 96 GLN A C 1
ATOM 747 O O . GLN A 1 96 ? 9.098 -11.311 -3.449 1.00 86.44 96 GLN A O 1
ATOM 752 N N . LEU A 1 97 ? 8.339 -13.297 -2.747 1.00 85.19 97 LEU A N 1
ATOM 753 C CA . LEU A 1 97 ? 7.108 -12.760 -2.160 1.00 85.19 97 LEU A CA 1
ATOM 754 C C . LEU A 1 97 ? 7.408 -11.993 -0.857 1.00 85.19 97 LEU A C 1
ATOM 756 O O . LEU A 1 97 ? 8.067 -12.567 0.018 1.00 85.19 97 LEU A O 1
ATOM 760 N N . PRO A 1 98 ? 6.918 -10.750 -0.692 1.00 80.19 98 PRO A N 1
ATOM 761 C CA . PRO A 1 98 ? 7.039 -10.030 0.564 1.00 80.19 98 PRO A CA 1
ATOM 762 C C . PRO A 1 98 ? 6.197 -10.714 1.643 1.00 80.19 98 PRO A C 1
ATOM 764 O O . PRO A 1 98 ? 5.178 -11.355 1.371 1.00 80.19 98 PRO A O 1
ATOM 767 N N . HIS A 1 99 ? 6.621 -10.567 2.891 1.00 81.81 99 HIS A N 1
ATOM 768 C CA . HIS A 1 99 ? 5.826 -10.967 4.044 1.00 81.81 99 HIS A CA 1
ATOM 769 C C . HIS A 1 99 ? 4.704 -9.960 4.289 1.00 81.81 99 HIS A C 1
ATOM 771 O O . HIS A 1 99 ? 4.895 -8.761 4.100 1.00 81.81 99 HIS A O 1
ATOM 777 N N . ILE A 1 100 ? 3.553 -10.420 4.779 1.00 85.44 100 ILE A N 1
ATOM 778 C CA . ILE A 1 100 ? 2.509 -9.481 5.191 1.00 85.44 100 ILE A CA 1
ATOM 779 C C . ILE A 1 100 ? 2.855 -8.906 6.566 1.00 85.44 100 ILE A C 1
ATOM 781 O O . ILE A 1 100 ? 3.061 -9.670 7.509 1.00 85.44 100 ILE A O 1
ATOM 785 N N . SER A 1 101 ? 2.891 -7.578 6.677 1.00 88.94 101 SER A N 1
ATOM 786 C CA . SER A 1 101 ? 2.969 -6.853 7.948 1.00 88.94 101 SER A CA 1
ATOM 787 C C . SER A 1 101 ? 1.610 -6.260 8.291 1.00 88.94 101 SER A C 1
ATOM 789 O O . SER A 1 101 ? 0.987 -5.547 7.500 1.00 88.94 101 SER A O 1
ATOM 791 N N . LEU A 1 102 ? 1.155 -6.531 9.511 1.00 91.62 102 LEU A N 1
ATOM 792 C CA . LEU A 1 102 ? -0.046 -5.911 10.054 1.00 91.62 102 LEU A CA 1
ATOM 793 C C . LEU A 1 102 ? 0.179 -4.429 10.335 1.00 91.62 102 LEU A C 1
ATOM 795 O O . LEU A 1 102 ? -0.754 -3.647 10.185 1.00 91.62 102 LEU A O 1
ATOM 799 N N . THR A 1 103 ? 1.400 -4.039 10.707 1.00 91.31 103 THR A N 1
ATOM 800 C CA . THR A 1 103 ? 1.780 -2.629 10.850 1.00 91.31 103 THR A CA 1
ATOM 801 C C . THR A 1 103 ? 1.626 -1.895 9.520 1.00 91.31 103 THR A C 1
ATOM 803 O O . THR A 1 103 ? 0.890 -0.916 9.472 1.00 91.31 103 THR A O 1
ATOM 806 N N . ALA A 1 104 ? 2.210 -2.414 8.434 1.00 90.00 104 ALA A N 1
ATOM 807 C CA . ALA A 1 104 ? 2.034 -1.853 7.090 1.00 90.00 104 ALA A CA 1
ATOM 808 C C . ALA A 1 104 ? 0.555 -1.810 6.682 1.00 90.00 104 ALA A C 1
ATOM 810 O O . ALA A 1 104 ? 0.063 -0.814 6.177 1.00 90.00 104 ALA A O 1
ATOM 811 N N . THR A 1 105 ? -0.188 -2.879 6.984 1.00 92.88 105 THR A N 1
ATOM 812 C CA . THR A 1 105 ? -1.626 -2.957 6.689 1.00 92.88 105 THR A CA 1
ATOM 813 C C . THR A 1 105 ? -2.409 -1.869 7.427 1.00 92.88 105 THR A C 1
ATOM 815 O O . THR A 1 105 ? -3.325 -1.277 6.866 1.00 92.88 105 THR A O 1
ATOM 818 N N . ALA A 1 106 ? -2.069 -1.595 8.689 1.00 94.19 106 ALA A N 1
ATOM 819 C CA . ALA A 1 106 ? -2.721 -0.552 9.471 1.00 94.19 106 ALA A CA 1
ATOM 820 C C . ALA A 1 106 ? -2.404 0.854 8.943 1.00 94.19 106 ALA A C 1
ATOM 822 O O . ALA A 1 106 ? -3.295 1.698 8.964 1.00 94.19 106 ALA A O 1
ATOM 823 N N . ILE A 1 107 ? -1.182 1.095 8.458 1.00 93.00 107 ILE A N 1
ATOM 824 C CA . ILE A 1 107 ? -0.814 2.355 7.795 1.00 93.00 107 ILE A CA 1
ATOM 825 C C . ILE A 1 107 ? -1.631 2.510 6.506 1.00 93.00 107 ILE A C 1
ATOM 827 O O . ILE A 1 107 ? -2.366 3.489 6.397 1.00 93.00 107 ILE A O 1
ATOM 831 N N . ALA A 1 108 ? -1.696 1.468 5.670 1.00 93.94 108 ALA A N 1
ATOM 832 C CA . ALA A 1 108 ? -2.453 1.485 4.415 1.00 93.94 108 ALA A CA 1
ATOM 833 C C . ALA A 1 108 ? -3.947 1.736 4.644 1.00 93.94 108 ALA A C 1
ATOM 835 O O . ALA A 1 108 ? -4.615 2.411 3.855 1.00 93.94 108 ALA A O 1
ATOM 836 N N . MET A 1 109 ? -4.499 1.215 5.748 1.00 95.31 109 MET A N 1
ATOM 837 C CA . MET A 1 109 ? -5.872 1.512 6.167 1.00 95.31 109 MET A CA 1
ATOM 838 C C . MET A 1 109 ? -6.053 2.999 6.483 1.00 95.31 109 MET A C 1
ATOM 840 O O . MET A 1 109 ? -7.044 3.590 6.055 1.00 95.31 109 MET A O 1
ATOM 844 N N . MET A 1 110 ? -5.110 3.610 7.208 1.00 94.31 110 MET A N 1
ATOM 845 C CA . MET A 1 110 ? -5.152 5.043 7.511 1.00 94.31 110 MET A CA 1
ATOM 846 C C . MET A 1 110 ? -4.992 5.883 6.252 1.00 94.31 110 MET A C 1
ATOM 848 O O . MET A 1 110 ? -5.728 6.855 6.094 1.00 94.31 110 MET A O 1
ATOM 852 N N . SER A 1 111 ? -4.117 5.495 5.331 1.00 92.94 111 SER A N 1
ATOM 853 C CA . SER A 1 111 ? -3.966 6.211 4.072 1.00 92.94 111 SER A CA 1
ATOM 854 C C . SER A 1 111 ? -5.207 6.102 3.189 1.00 92.94 111 SER A C 1
ATOM 856 O O . SER A 1 111 ? -5.704 7.105 2.679 1.00 92.94 111 SER A O 1
ATOM 858 N N . SER A 1 112 ? -5.791 4.906 3.081 1.00 92.19 112 SER A N 1
ATOM 859 C CA . SER A 1 112 ? -7.021 4.689 2.308 1.00 92.19 112 SER A CA 1
ATOM 860 C C . SER A 1 112 ? -8.189 5.513 2.860 1.00 92.19 112 SER A C 1
ATOM 862 O O . SER A 1 112 ? -8.884 6.190 2.098 1.00 92.19 112 SER A O 1
ATOM 864 N N . ASP A 1 113 ? -8.388 5.512 4.183 1.00 93.38 113 ASP A N 1
ATOM 865 C CA . ASP A 1 113 ? -9.451 6.293 4.827 1.00 93.38 113 ASP A CA 1
ATOM 866 C C . ASP A 1 113 ? -9.181 7.806 4.772 1.00 93.38 113 ASP A C 1
ATOM 868 O O . ASP A 1 113 ? -10.123 8.594 4.648 1.00 93.38 113 ASP A O 1
ATOM 872 N N . PHE A 1 114 ? -7.915 8.235 4.786 1.00 92.12 114 PHE A N 1
ATOM 873 C CA . PHE A 1 114 ? -7.542 9.637 4.600 1.00 92.12 114 PHE A CA 1
ATOM 874 C C . PHE A 1 114 ? -8.024 10.192 3.248 1.00 92.12 114 PHE A C 1
ATOM 876 O O . PHE A 1 114 ? -8.546 11.308 3.173 1.00 92.12 114 PHE A O 1
ATOM 883 N N . LEU A 1 115 ? -7.958 9.392 2.179 1.00 89.88 115 LEU A N 1
ATOM 884 C CA . LEU A 1 115 ? -8.415 9.793 0.840 1.00 89.88 115 LEU A CA 1
ATOM 885 C C . LEU A 1 115 ? -9.931 10.074 0.765 1.00 89.88 115 LEU A C 1
ATOM 887 O O . LEU A 1 115 ? -10.396 10.730 -0.174 1.00 89.88 115 LEU A O 1
ATOM 891 N N . LYS A 1 116 ? -10.714 9.640 1.765 1.00 87.88 116 LYS A N 1
ATOM 892 C CA . LYS A 1 116 ? -12.145 9.976 1.899 1.00 87.88 116 LYS A CA 1
ATOM 893 C C . LYS A 1 116 ? -12.389 11.381 2.435 1.00 87.88 116 LYS A C 1
ATOM 895 O O . LYS A 1 116 ? -13.511 11.868 2.317 1.00 87.88 116 LYS A O 1
ATOM 900 N N . ILE A 1 117 ? -11.385 12.022 3.032 1.00 88.31 117 ILE A N 1
ATOM 901 C CA . ILE A 1 117 ? -11.504 13.367 3.615 1.00 88.31 117 ILE A CA 1
ATOM 902 C C . ILE A 1 117 ? -10.633 14.411 2.909 1.00 88.31 117 ILE A C 1
ATOM 904 O O . ILE A 1 117 ? -10.942 15.602 2.982 1.00 88.31 117 ILE A O 1
ATOM 908 N N . ALA A 1 118 ? -9.570 13.984 2.227 1.00 87.31 118 ALA A N 1
ATOM 909 C CA . ALA A 1 118 ? -8.705 14.868 1.462 1.00 87.31 118 ALA A CA 1
ATOM 910 C C . ALA A 1 118 ? -9.371 15.267 0.127 1.00 87.31 118 ALA A C 1
ATOM 912 O O . ALA A 1 118 ? -9.849 14.390 -0.594 1.00 87.31 118 ALA A O 1
ATOM 913 N N . PRO A 1 119 ? -9.424 16.567 -0.225 1.00 82.75 119 PRO A N 1
ATOM 914 C CA . PRO A 1 119 ? -10.015 17.037 -1.478 1.00 82.75 119 PRO A CA 1
ATOM 915 C C . PRO A 1 119 ? -9.155 16.692 -2.698 1.00 82.75 119 PRO A C 1
ATOM 917 O O . PRO A 1 119 ? -9.684 16.571 -3.801 1.00 82.75 119 PRO A O 1
ATOM 920 N N . ASP A 1 120 ? -7.852 16.499 -2.496 1.00 84.94 120 ASP A N 1
ATOM 921 C CA . ASP A 1 120 ? -6.904 16.146 -3.543 1.00 84.94 120 ASP A CA 1
ATOM 922 C C . ASP A 1 120 ? -6.476 14.686 -3.384 1.00 84.94 120 ASP A C 1
ATOM 924 O O . ASP A 1 120 ? -6.133 14.233 -2.287 1.00 84.94 120 ASP A O 1
ATOM 928 N N . PHE A 1 121 ? -6.487 13.944 -4.496 1.00 86.88 121 PHE A N 1
ATOM 929 C CA . PHE A 1 121 ? -5.970 12.577 -4.534 1.00 86.88 121 PHE A CA 1
ATOM 930 C C . PHE A 1 121 ? -4.439 12.626 -4.523 1.00 86.88 121 PHE A C 1
ATOM 932 O O . PHE A 1 121 ? -3.815 12.890 -5.551 1.00 86.88 121 PHE A O 1
ATOM 939 N N . ASN A 1 122 ? -3.839 12.451 -3.347 1.00 87.69 122 ASN A N 1
ATOM 940 C CA . ASN A 1 122 ? -2.393 12.513 -3.148 1.00 87.69 122 ASN A CA 1
ATOM 941 C C . ASN A 1 122 ? -2.010 11.750 -1.874 1.00 87.69 122 ASN A C 1
ATOM 943 O O . ASN A 1 122 ? -2.819 11.666 -0.945 1.00 87.69 122 ASN A O 1
ATOM 947 N N . HIS A 1 123 ? -0.769 11.273 -1.818 1.00 88.88 123 HIS A N 1
ATOM 948 C CA . HIS A 1 123 ? -0.196 10.599 -0.656 1.00 88.88 123 HIS A CA 1
ATOM 949 C C . HIS A 1 123 ? -0.368 11.446 0.615 1.00 88.88 123 HIS A C 1
ATOM 951 O O . HIS A 1 123 ? -0.093 12.656 0.576 1.00 88.88 123 HIS A O 1
ATOM 957 N N . PRO A 1 124 ? -0.790 10.861 1.751 1.00 89.75 124 PRO A N 1
ATOM 958 C CA . PRO A 1 124 ? -1.039 11.613 2.978 1.00 89.75 124 PRO A CA 1
ATOM 959 C C . PRO A 1 124 ? 0.186 12.389 3.487 1.00 89.75 124 PRO A C 1
ATOM 961 O O . PRO A 1 124 ? 0.043 13.522 3.954 1.00 89.75 124 PRO A O 1
ATOM 964 N N . ILE A 1 125 ? 1.398 11.837 3.330 1.00 88.88 125 ILE A N 1
ATOM 965 C CA . ILE A 1 125 ? 2.659 12.486 3.737 1.00 88.88 125 ILE A CA 1
ATOM 966 C C . ILE A 1 125 ? 2.896 13.836 3.039 1.00 88.88 125 ILE A C 1
ATOM 968 O O . ILE A 1 125 ? 3.499 14.748 3.607 1.00 88.88 125 ILE A O 1
ATOM 972 N N . ASN A 1 126 ? 2.330 14.023 1.843 1.00 90.19 126 ASN A N 1
ATOM 973 C CA . ASN A 1 126 ? 2.427 15.270 1.085 1.00 90.19 126 ASN A CA 1
ATOM 974 C C . ASN A 1 126 ? 1.398 16.328 1.518 1.00 90.19 126 ASN A C 1
ATOM 976 O O . ASN A 1 126 ? 1.407 17.438 0.987 1.00 90.19 126 ASN A O 1
ATOM 980 N N . GLN A 1 127 ? 0.498 16.007 2.454 1.00 89.88 127 GLN A N 1
ATOM 981 C CA . GLN A 1 127 ? -0.608 16.878 2.874 1.00 89.88 127 GLN A CA 1
ATOM 982 C C . GLN A 1 127 ? -0.531 17.278 4.359 1.00 89.88 127 GLN A C 1
ATOM 984 O O . GLN A 1 127 ? -1.513 17.743 4.951 1.00 89.88 127 GLN A O 1
ATOM 989 N N . THR A 1 128 ? 0.652 17.146 4.966 1.00 89.06 128 THR A N 1
ATOM 990 C CA . THR A 1 128 ? 0.846 17.325 6.412 1.00 89.06 128 THR A CA 1
ATOM 991 C C . THR A 1 128 ? 0.602 18.748 6.914 1.00 89.06 128 THR A C 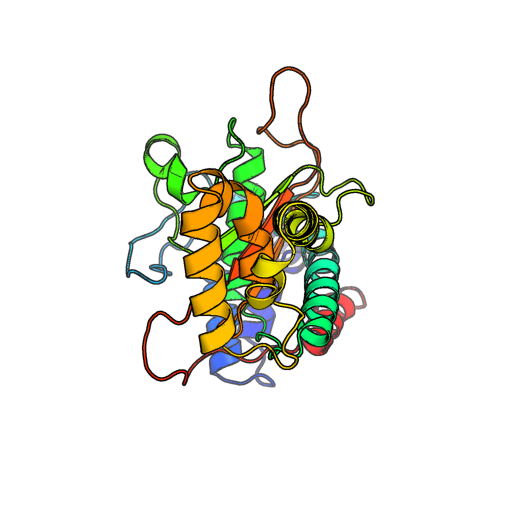1
ATOM 993 O O . THR A 1 128 ? 0.162 18.930 8.050 1.00 89.06 128 THR A O 1
ATOM 996 N N . GLU A 1 129 ? 0.789 19.767 6.070 1.00 88.56 129 GLU A N 1
ATOM 997 C CA . GLU A 1 129 ? 0.480 21.163 6.419 1.00 88.56 129 GLU A CA 1
ATOM 998 C C . GLU A 1 129 ? -1.011 21.379 6.724 1.00 88.56 129 GLU A C 1
ATOM 1000 O O . GLU A 1 129 ? -1.358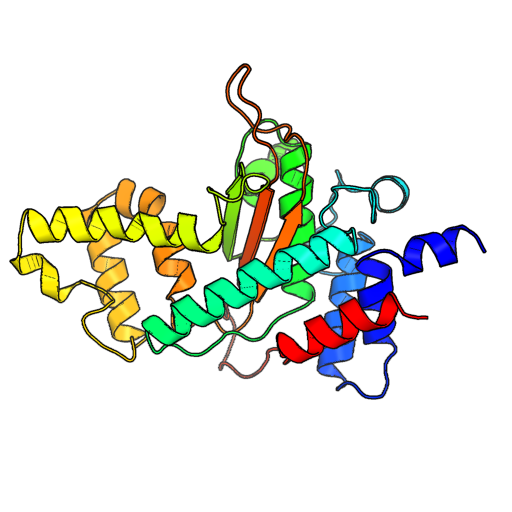 22.176 7.596 1.00 88.56 129 GLU A O 1
ATOM 1005 N N . SER A 1 130 ? -1.895 20.664 6.018 1.00 89.00 130 SER A N 1
ATOM 1006 C CA . SER A 1 130 ? -3.351 20.823 6.143 1.00 89.00 130 SER A CA 1
ATOM 1007 C C . SER A 1 130 ? -3.975 19.830 7.121 1.00 89.00 130 SER A C 1
ATOM 1009 O O . SER A 1 130 ? -4.955 20.160 7.788 1.00 89.00 130 SER A O 1
ATOM 1011 N N . TYR A 1 131 ? -3.406 18.627 7.226 1.00 89.06 131 TYR A N 1
ATOM 1012 C CA . TYR A 1 131 ? -4.015 17.511 7.954 1.00 89.06 131 TYR A CA 1
ATOM 1013 C C . TYR A 1 131 ? -3.181 16.980 9.123 1.00 89.06 131 TYR A C 1
ATOM 1015 O O . TYR A 1 131 ? -3.596 16.035 9.790 1.00 89.06 131 TYR A O 1
ATOM 1023 N N . GLY A 1 132 ? -2.050 17.614 9.431 1.00 89.56 132 GLY A N 1
ATOM 1024 C CA . GLY A 1 132 ? -1.144 17.164 10.484 1.00 89.56 132 GLY A CA 1
ATOM 1025 C C . GLY A 1 132 ? -0.234 16.016 10.036 1.00 89.56 132 GLY A C 1
ATOM 1026 O O . GLY A 1 132 ? -0.235 15.642 8.868 1.00 89.56 132 GLY A O 1
ATOM 1027 N N . PRO A 1 133 ? 0.586 15.475 10.948 1.00 90.06 133 PRO A N 1
ATOM 1028 C CA . PRO A 1 133 ? 1.624 14.515 10.595 1.00 90.06 133 PRO A CA 1
ATOM 1029 C C . PRO A 1 133 ? 1.044 13.208 10.044 1.00 90.06 133 PRO A C 1
ATOM 1031 O O . PRO A 1 133 ? -0.007 12.742 10.493 1.00 90.06 133 PRO A O 1
ATOM 1034 N N . PHE A 1 134 ? 1.791 12.600 9.129 1.00 90.38 134 PHE A N 1
ATOM 1035 C CA . PHE A 1 134 ? 1.592 11.244 8.629 1.00 90.38 134 PHE A CA 1
ATOM 1036 C C . PHE A 1 134 ? 2.949 10.530 8.593 1.00 90.38 134 PHE A C 1
ATOM 1038 O O . PHE A 1 134 ? 3.982 11.191 8.706 1.00 90.38 134 PHE A O 1
ATOM 1045 N N . TRP A 1 135 ? 2.955 9.203 8.498 1.00 86.31 135 TRP A N 1
ATOM 1046 C CA . TRP A 1 135 ? 4.192 8.430 8.387 1.00 86.31 135 TRP A CA 1
ATOM 1047 C C . TRP A 1 135 ? 4.825 8.593 7.000 1.00 86.31 135 TRP A C 1
ATOM 1049 O O . TRP A 1 135 ? 4.119 8.740 6.011 1.00 86.31 135 TRP A O 1
ATOM 1059 N N . GLU A 1 136 ? 6.155 8.590 6.933 1.00 78.94 136 GLU A N 1
ATOM 1060 C CA . GLU A 1 136 ? 6.873 8.432 5.667 1.00 78.94 136 GLU A CA 1
ATOM 1061 C C . GLU A 1 136 ? 7.010 6.934 5.357 1.00 78.94 136 GLU A C 1
ATOM 1063 O O . GLU A 1 136 ? 7.550 6.172 6.167 1.00 78.94 136 GLU A O 1
ATOM 1068 N N . ASP A 1 137 ? 6.497 6.519 4.203 1.00 72.12 137 ASP A N 1
ATOM 1069 C CA . ASP A 1 137 ? 6.419 5.140 3.723 1.00 72.12 137 ASP A CA 1
ATOM 1070 C C . ASP A 1 137 ? 6.611 5.051 2.194 1.00 72.12 137 ASP A C 1
ATOM 1072 O O . ASP A 1 137 ? 6.617 6.056 1.479 1.00 72.12 137 ASP A O 1
ATOM 1076 N N . GLU A 1 138 ? 6.840 3.832 1.685 1.00 70.00 138 GLU A N 1
ATOM 1077 C CA . GLU A 1 138 ? 6.677 3.550 0.254 1.00 70.00 138 GLU A CA 1
ATOM 1078 C C . GLU A 1 138 ? 5.225 3.141 0.033 1.00 70.00 138 GLU A C 1
ATOM 1080 O O . GLU A 1 138 ? 4.863 1.973 0.171 1.00 70.00 138 GLU A O 1
ATOM 1085 N N . GLU A 1 139 ? 4.410 4.139 -0.275 1.00 82.38 139 GLU A N 1
ATOM 1086 C CA . GLU A 1 139 ? 2.994 3.975 -0.544 1.00 82.38 139 GLU 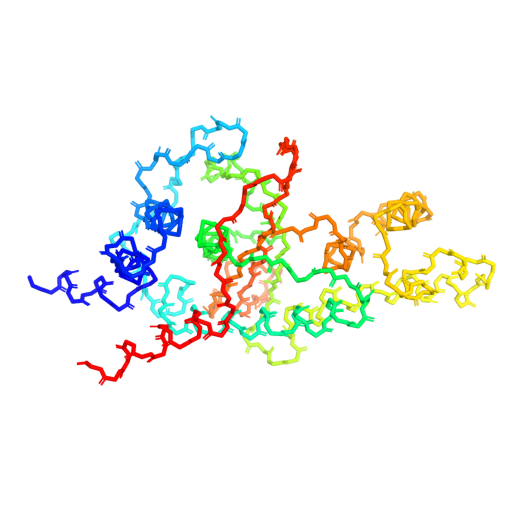A CA 1
ATOM 1087 C C . GLU A 1 139 ? 2.716 3.951 -2.053 1.00 82.38 139 GLU A C 1
ATOM 1089 O O . GLU A 1 139 ? 3.168 4.823 -2.795 1.00 82.38 139 GLU A O 1
ATOM 1094 N N . ASP A 1 140 ? 1.873 3.015 -2.483 1.00 89.62 140 ASP A N 1
ATOM 1095 C CA . ASP A 1 140 ? 1.190 3.033 -3.772 1.00 89.62 140 ASP A CA 1
ATOM 1096 C C . ASP A 1 140 ? -0.323 3.235 -3.543 1.00 89.62 140 ASP A C 1
ATOM 1098 O O . ASP A 1 140 ? -0.972 2.405 -2.902 1.00 89.62 140 ASP A O 1
ATOM 1102 N N . ILE A 1 141 ? -0.916 4.310 -4.091 1.00 89.81 141 ILE A N 1
ATOM 1103 C CA . ILE A 1 141 ? -2.355 4.624 -3.943 1.00 89.81 141 ILE A CA 1
ATOM 1104 C C . ILE A 1 141 ? -3.136 4.470 -5.245 1.00 89.81 141 ILE A C 1
ATOM 1106 O O . ILE A 1 141 ? -2.637 4.724 -6.335 1.00 89.81 141 ILE A O 1
ATOM 1110 N N . ALA A 1 142 ? -4.386 4.030 -5.145 1.00 89.56 142 ALA A N 1
ATOM 1111 C CA . ALA A 1 142 ? -5.320 3.935 -6.261 1.00 89.56 142 ALA A CA 1
ATOM 1112 C C . ALA A 1 142 ? -6.703 4.468 -5.868 1.00 89.56 142 ALA A C 1
ATOM 1114 O O . ALA A 1 142 ? -7.095 4.442 -4.701 1.00 89.56 142 ALA A O 1
ATOM 1115 N N . ALA A 1 143 ? -7.451 4.935 -6.865 1.00 88.25 143 ALA A N 1
ATOM 1116 C CA . ALA A 1 143 ? -8.833 5.390 -6.749 1.00 88.25 143 ALA A CA 1
ATOM 1117 C C . ALA A 1 143 ? -9.707 4.723 -7.816 1.00 88.25 143 ALA A C 1
ATOM 1119 O O . ALA A 1 143 ? -9.201 4.244 -8.830 1.00 88.25 143 ALA A O 1
ATOM 1120 N N . GLY A 1 144 ? -11.023 4.711 -7.594 1.00 86.06 144 GLY A N 1
ATOM 1121 C CA . GLY A 1 144 ? -11.965 4.035 -8.492 1.00 86.06 144 GLY A CA 1
ATOM 1122 C C . GLY A 1 144 ? -12.031 2.527 -8.248 1.00 86.06 144 GLY A C 1
ATOM 1123 O O . GLY A 1 144 ? -12.566 1.791 -9.069 1.00 86.06 144 GLY A O 1
ATOM 1124 N N . THR A 1 145 ? -11.477 2.051 -7.135 1.00 85.56 145 THR A N 1
ATOM 1125 C CA . THR A 1 145 ? -11.253 0.627 -6.876 1.00 85.56 145 THR A CA 1
ATOM 1126 C C . THR A 1 145 ? -12.509 -0.139 -6.455 1.00 85.56 145 THR A C 1
ATOM 1128 O O . THR A 1 145 ? -12.426 -1.357 -6.271 1.00 85.56 145 THR A O 1
ATOM 1131 N N . ASP A 1 146 ? -13.658 0.543 -6.347 1.00 85.81 146 ASP A N 1
ATOM 1132 C CA . ASP A 1 146 ? -14.986 -0.081 -6.240 1.00 85.81 146 ASP A CA 1
ATOM 1133 C C . ASP A 1 146 ? -15.430 -0.729 -7.563 1.00 85.81 146 ASP A C 1
ATOM 1135 O O . ASP A 1 146 ? -16.283 -1.622 -7.570 1.00 85.81 146 ASP A O 1
ATOM 1139 N N . TYR A 1 147 ? -14.846 -0.309 -8.687 1.00 81.81 147 TYR A N 1
ATOM 1140 C CA . TYR A 1 147 ? -15.146 -0.859 -10.001 1.00 81.81 147 TYR A CA 1
ATOM 1141 C C . TYR A 1 147 ? -14.188 -2.016 -10.334 1.00 81.81 147 TYR A C 1
ATOM 1143 O O . TYR A 1 147 ? -12.969 -1.827 -10.309 1.00 81.81 147 TYR A O 1
ATOM 1151 N N . PRO A 1 148 ? -14.701 -3.209 -10.691 1.00 73.00 148 PRO A N 1
ATOM 1152 C CA . PRO A 1 148 ? -13.873 -4.381 -10.990 1.00 73.00 148 PRO A CA 1
ATOM 1153 C C . PRO A 1 148 ? -12.874 -4.185 -12.137 1.00 73.00 148 PRO A C 1
ATOM 1155 O O . PRO A 1 148 ? -11.862 -4.872 -12.202 1.00 73.00 148 PRO A O 1
ATOM 1158 N N . GLU A 1 149 ? -13.141 -3.271 -13.068 1.00 76.31 149 GLU A N 1
ATOM 1159 C CA . GLU A 1 149 ? -12.215 -2.922 -14.147 1.00 76.31 149 GLU A CA 1
ATOM 1160 C C . GLU A 1 149 ? -10.953 -2.182 -13.670 1.00 76.31 149 GLU A C 1
ATOM 1162 O O . GLU A 1 149 ? -9.950 -2.188 -14.387 1.00 76.31 149 GLU A O 1
ATOM 1167 N N . TYR A 1 150 ? -10.977 -1.597 -12.468 1.00 73.44 150 TYR A N 1
ATOM 1168 C CA . TYR A 1 150 ? -9.868 -0.862 -11.856 1.00 73.44 150 TYR A CA 1
ATOM 1169 C C . TYR A 1 150 ? -9.260 -1.648 -10.683 1.00 73.44 150 TYR A C 1
ATOM 1171 O O . TYR A 1 150 ? -9.043 -1.124 -9.589 1.00 73.44 150 TYR A O 1
ATOM 1179 N N . GLU A 1 151 ? -8.977 -2.935 -10.911 1.00 81.00 151 GLU A N 1
ATOM 1180 C CA . GLU A 1 151 ? -8.146 -3.750 -10.016 1.00 81.00 151 GLU A CA 1
ATOM 1181 C C . GLU A 1 151 ? -6.816 -3.034 -9.725 1.00 81.00 151 GLU A C 1
ATOM 1183 O O . GLU A 1 151 ? -6.062 -2.722 -10.648 1.00 81.00 151 GLU A O 1
ATOM 1188 N N . GLN A 1 152 ? -6.517 -2.798 -8.443 1.00 86.19 152 GLN A N 1
ATOM 1189 C CA . GLN A 1 152 ? -5.411 -1.945 -7.999 1.00 86.19 152 GLN A CA 1
ATOM 1190 C C . GLN A 1 152 ? -4.061 -2.397 -8.573 1.00 86.19 152 GLN A C 1
ATOM 1192 O O . GLN A 1 152 ? -3.423 -1.658 -9.322 1.00 86.19 152 GLN A O 1
ATOM 1197 N N . VAL A 1 153 ? -3.654 -3.638 -8.281 1.00 89.50 153 VAL A N 1
ATOM 1198 C CA . VAL A 1 153 ? -2.359 -4.173 -8.737 1.00 89.50 153 VAL A CA 1
ATOM 1199 C C . VAL A 1 153 ? -2.285 -4.209 -10.259 1.00 89.50 153 VAL A C 1
ATOM 1201 O O . VAL A 1 153 ? -1.264 -3.862 -10.846 1.00 89.50 153 VAL A O 1
ATOM 1204 N N . ARG A 1 154 ? -3.375 -4.575 -10.936 1.00 88.62 154 ARG A N 1
ATOM 1205 C CA . ARG A 1 154 ? -3.407 -4.604 -12.400 1.00 88.62 154 ARG A CA 1
ATOM 1206 C C . ARG A 1 154 ? -3.262 -3.208 -13.005 1.00 88.62 154 ARG A C 1
ATOM 1208 O O . ARG A 1 154 ? -2.574 -3.060 -14.014 1.00 88.62 154 ARG A O 1
ATOM 1215 N N . SER A 1 155 ? -3.880 -2.201 -12.390 1.00 88.44 155 SER A N 1
ATOM 1216 C CA . SER A 1 155 ? -3.730 -0.801 -12.780 1.00 88.44 155 SER A CA 1
ATOM 1217 C C . SER A 1 155 ? -2.277 -0.351 -12.634 1.00 88.44 155 SER A C 1
ATOM 1219 O O . SER A 1 155 ? -1.719 0.192 -13.584 1.00 88.44 155 SER A O 1
ATOM 1221 N N . TYR A 1 156 ? -1.621 -0.670 -11.515 1.00 91.50 156 TYR A N 1
ATOM 1222 C CA . TYR A 1 156 ? -0.191 -0.393 -11.322 1.00 91.50 156 TYR A CA 1
ATOM 1223 C C . TYR A 1 156 ? 0.675 -1.061 -12.383 1.00 91.50 156 TYR A C 1
ATOM 1225 O O . TYR A 1 156 ? 1.545 -0.432 -12.976 1.00 91.50 156 TYR A O 1
ATOM 1233 N N . MET A 1 157 ? 0.390 -2.323 -12.700 1.00 93.00 157 MET A N 1
ATOM 1234 C CA . MET A 1 157 ? 1.140 -3.052 -13.718 1.00 93.00 157 MET A CA 1
ATOM 1235 C C . MET A 1 157 ? 0.933 -2.514 -15.139 1.00 93.00 157 MET A C 1
ATOM 1237 O O . MET A 1 157 ? 1.788 -2.738 -15.999 1.00 93.00 157 MET A O 1
ATOM 1241 N N . SER A 1 158 ? -0.160 -1.789 -15.404 1.00 91.81 158 SER A N 1
ATOM 1242 C CA . SER A 1 158 ? -0.431 -1.206 -16.725 1.00 91.81 158 SER A CA 1
ATOM 1243 C C . SER A 1 158 ? 0.578 -0.126 -17.129 1.00 91.81 158 SER A C 1
ATOM 1245 O O . SER A 1 158 ? 0.833 0.059 -18.319 1.00 91.81 158 SER A O 1
ATOM 1247 N N . GLU A 1 159 ? 1.248 0.499 -16.158 1.00 92.44 159 GLU A N 1
ATOM 1248 C CA . GLU A 1 159 ? 2.307 1.485 -16.390 1.00 92.44 159 GLU A CA 1
ATOM 1249 C C . GLU A 1 159 ? 3.496 0.927 -17.189 1.00 92.44 159 GLU A C 1
ATOM 1251 O O . GLU A 1 159 ? 4.217 1.677 -17.854 1.00 92.44 159 GLU A O 1
ATOM 1256 N N . LYS A 1 160 ? 3.675 -0.404 -17.218 1.00 93.56 160 LYS A N 1
ATOM 1257 C CA . LYS A 1 160 ? 4.641 -1.073 -18.106 1.00 93.56 160 LYS A CA 1
ATOM 1258 C C . LYS A 1 160 ? 4.501 -0.622 -19.563 1.00 93.56 160 LYS A C 1
ATOM 1260 O O . LYS A 1 160 ? 5.497 -0.594 -20.287 1.00 93.56 160 LYS A O 1
ATOM 1265 N N . GLN A 1 161 ? 3.300 -0.223 -19.989 1.00 93.00 161 GLN A N 1
ATOM 1266 C CA . GLN A 1 161 ? 3.042 0.255 -21.344 1.00 93.00 161 GLN A CA 1
ATOM 1267 C C . GLN A 1 161 ? 3.999 1.377 -21.773 1.00 93.00 161 GLN A C 1
ATOM 1269 O O . GLN A 1 161 ? 4.437 1.386 -22.920 1.00 93.00 161 GLN A O 1
ATOM 1274 N N . TYR A 1 162 ? 4.396 2.283 -20.875 1.00 91.44 162 TYR A N 1
ATOM 1275 C CA . TYR A 1 162 ? 5.325 3.364 -21.226 1.00 91.44 162 TYR A CA 1
ATOM 1276 C C . TYR A 1 162 ? 6.717 2.852 -21.618 1.00 91.44 162 TYR A C 1
ATOM 1278 O O . TYR A 1 162 ? 7.365 3.412 -22.508 1.00 91.44 162 TYR A O 1
ATOM 1286 N N . ILE A 1 163 ? 7.167 1.770 -20.982 1.00 92.88 163 ILE A N 1
ATOM 1287 C CA . ILE A 1 163 ? 8.416 1.080 -21.317 1.00 92.88 163 ILE A CA 1
ATOM 1288 C C . ILE A 1 163 ? 8.264 0.350 -22.652 1.00 92.88 163 ILE A C 1
ATOM 1290 O O . ILE A 1 163 ? 9.122 0.481 -23.528 1.00 92.88 163 ILE A O 1
ATOM 1294 N N . ASP A 1 164 ? 7.158 -0.372 -22.830 1.00 93.94 164 ASP A N 1
ATOM 1295 C CA . ASP A 1 164 ? 6.892 -1.145 -24.045 1.00 93.94 164 ASP A CA 1
ATOM 1296 C C . ASP A 1 164 ? 6.776 -0.231 -25.279 1.00 93.94 164 ASP A C 1
ATOM 1298 O O . ASP A 1 164 ? 7.370 -0.514 -26.322 1.00 93.94 164 ASP A O 1
ATOM 1302 N N . ASP A 1 165 ? 6.121 0.924 -25.145 1.00 92.94 165 ASP A N 1
ATOM 1303 C CA . ASP A 1 165 ? 6.016 1.942 -26.193 1.00 92.94 165 ASP A CA 1
ATOM 1304 C C . ASP A 1 165 ? 7.379 2.561 -26.545 1.00 92.94 165 ASP A C 1
ATOM 1306 O O . ASP A 1 165 ? 7.642 2.879 -27.711 1.00 92.94 165 ASP A O 1
ATOM 1310 N N . ALA A 1 166 ? 8.261 2.756 -25.559 1.00 92.44 166 ALA A N 1
ATOM 1311 C CA . ALA A 1 166 ? 9.615 3.254 -25.794 1.00 92.44 166 ALA A CA 1
ATOM 1312 C C . ALA A 1 166 ? 10.472 2.217 -26.539 1.00 92.44 166 ALA A C 1
ATOM 1314 O O . ALA A 1 166 ? 11.144 2.556 -27.515 1.00 92.44 166 ALA A O 1
ATOM 1315 N N . ILE A 1 167 ? 10.389 0.947 -26.139 1.00 94.75 167 ILE A N 1
ATOM 1316 C CA . ILE A 1 167 ? 11.058 -0.179 -26.804 1.00 94.75 167 ILE A CA 1
ATOM 1317 C C . ILE A 1 167 ? 10.548 -0.361 -28.238 1.00 94.75 167 ILE A C 1
ATOM 1319 O O . ILE A 1 167 ? 11.339 -0.595 -29.151 1.00 94.75 167 ILE A O 1
ATOM 1323 N N . ALA A 1 168 ? 9.242 -0.224 -28.469 1.00 96.06 168 ALA A N 1
ATOM 1324 C CA . ALA A 1 168 ? 8.665 -0.327 -29.806 1.00 96.06 168 ALA A CA 1
ATOM 1325 C C . ALA A 1 168 ? 9.189 0.770 -30.753 1.00 96.06 168 ALA A C 1
ATOM 1327 O O . ALA A 1 168 ? 9.349 0.529 -31.952 1.00 96.06 168 ALA A O 1
ATOM 1328 N N . LYS A 1 169 ? 9.479 1.968 -30.224 1.00 95.38 169 LYS A N 1
ATOM 1329 C CA . LYS A 1 169 ? 10.072 3.086 -30.979 1.00 95.38 169 LYS A CA 1
ATOM 1330 C C . LYS A 1 169 ? 11.572 2.902 -31.219 1.00 95.38 169 LYS A C 1
ATOM 1332 O O . LYS A 1 169 ? 12.056 3.250 -32.294 1.00 95.38 169 LYS A O 1
ATOM 1337 N N . ASP A 1 170 ? 12.297 2.364 -30.240 1.00 95.00 170 ASP A N 1
ATOM 1338 C CA . ASP A 1 170 ? 13.724 2.052 -30.331 1.00 95.00 170 ASP A CA 1
ATOM 1339 C C . ASP A 1 170 ? 14.019 0.676 -29.713 1.00 95.00 170 ASP A C 1
ATOM 1341 O O . ASP A 1 170 ? 14.201 0.522 -28.504 1.00 95.00 170 ASP A O 1
ATOM 1345 N N . GLY A 1 171 ? 14.137 -0.341 -30.572 1.00 96.12 171 GLY A N 1
ATOM 1346 C CA . GLY A 1 171 ? 14.395 -1.717 -30.141 1.00 96.12 171 GLY A CA 1
ATOM 1347 C C . GLY A 1 171 ? 15.729 -1.910 -29.406 1.00 96.12 171 GLY A C 1
ATOM 1348 O O . GLY A 1 171 ? 15.912 -2.921 -28.728 1.00 96.12 171 GLY A O 1
ATOM 1349 N N . SER A 1 172 ? 16.664 -0.952 -29.477 1.00 95.75 172 SER A N 1
ATOM 1350 C CA . SER A 1 172 ? 17.908 -1.010 -28.697 1.00 95.75 172 SER A CA 1
ATOM 1351 C C . SER A 1 172 ? 17.671 -0.877 -27.185 1.00 95.75 172 SER A C 1
ATOM 1353 O O . SER A 1 172 ? 18.528 -1.273 -26.383 1.00 95.75 172 SER A O 1
ATOM 1355 N N . LEU A 1 173 ? 16.494 -0.375 -26.795 1.00 95.62 173 LEU A N 1
ATOM 1356 C CA . LEU A 1 173 ? 16.072 -0.206 -25.408 1.00 95.62 173 LEU A CA 1
ATOM 1357 C C . LEU A 1 173 ? 15.619 -1.507 -24.750 1.00 95.62 173 LEU A C 1
ATOM 1359 O O . LEU A 1 173 ? 15.548 -1.553 -23.523 1.00 95.62 173 LEU A O 1
ATOM 1363 N N . GLN A 1 174 ? 15.409 -2.582 -25.524 1.00 95.94 174 GLN A N 1
ATOM 1364 C CA . GLN A 1 174 ? 15.013 -3.893 -24.999 1.00 95.94 174 GLN A CA 1
ATOM 1365 C C . GLN A 1 174 ? 15.910 -4.317 -23.828 1.00 95.94 174 GLN A C 1
ATOM 1367 O O . GLN A 1 174 ? 15.419 -4.820 -22.831 1.00 95.94 174 GLN A O 1
ATOM 1372 N N . LYS A 1 175 ? 17.217 -4.032 -23.867 1.00 95.12 175 LYS A N 1
ATOM 1373 C CA . LYS A 1 175 ? 18.166 -4.363 -22.784 1.00 95.12 175 LYS A CA 1
ATOM 1374 C C . LYS A 1 175 ? 17.808 -3.802 -21.391 1.00 95.12 175 LYS A C 1
ATOM 1376 O O . LYS A 1 175 ? 18.377 -4.277 -20.410 1.00 95.12 175 LYS A O 1
ATOM 1381 N N . TYR A 1 176 ? 16.901 -2.825 -21.308 1.00 94.75 176 TYR A N 1
ATOM 1382 C CA . TYR A 1 176 ? 16.393 -2.224 -20.068 1.00 94.75 176 TYR A CA 1
ATOM 1383 C C . TYR A 1 176 ? 14.979 -2.690 -19.679 1.00 94.75 176 TYR A C 1
ATOM 1385 O O . TYR A 1 176 ? 14.428 -2.190 -18.700 1.00 94.75 176 TYR A O 1
ATOM 1393 N N . ALA A 1 177 ? 14.376 -3.640 -20.400 1.00 94.38 177 ALA A N 1
ATOM 1394 C CA . ALA A 1 177 ? 13.126 -4.257 -19.963 1.00 94.38 177 ALA A CA 1
ATOM 1395 C C . ALA A 1 177 ? 13.360 -5.128 -18.715 1.00 94.38 177 ALA A C 1
ATOM 1397 O O . ALA A 1 177 ? 14.391 -5.802 -18.591 1.00 94.38 177 ALA A O 1
ATOM 1398 N N . TYR A 1 178 ? 12.406 -5.108 -17.785 1.00 94.44 178 TYR A N 1
ATOM 1399 C CA . TYR A 1 178 ? 12.489 -5.846 -16.518 1.00 94.44 178 TYR A CA 1
ATOM 1400 C C . T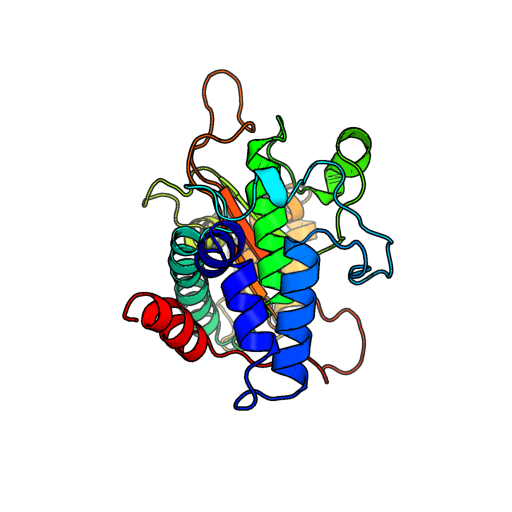YR A 1 178 ? 12.180 -7.341 -16.672 1.00 94.44 178 TYR A C 1
ATOM 1402 O O . TYR A 1 178 ? 12.658 -8.157 -15.893 1.00 94.44 178 TYR A O 1
ATOM 1410 N N . ASP A 1 179 ? 11.427 -7.717 -17.702 1.00 89.75 179 ASP A N 1
ATOM 1411 C CA . ASP A 1 179 ? 10.969 -9.081 -17.982 1.00 89.75 179 ASP A CA 1
ATOM 1412 C C . ASP A 1 179 ? 11.975 -9.929 -18.786 1.00 89.75 179 ASP A C 1
ATOM 1414 O O . ASP A 1 179 ? 11.775 -11.135 -18.944 1.00 89.75 179 ASP A O 1
ATOM 1418 N N . ASN A 1 180 ? 13.089 -9.341 -19.236 1.00 85.50 180 ASN A N 1
ATOM 1419 C CA . ASN A 1 180 ? 14.135 -10.042 -19.993 1.00 85.50 180 ASN A CA 1
ATOM 1420 C C . ASN A 1 180 ? 15.040 -10.950 -19.150 1.00 85.50 180 ASN A C 1
ATOM 1422 O O . ASN A 1 180 ? 15.770 -11.764 -19.712 1.00 85.50 180 ASN A O 1
ATOM 1426 N N . ASN A 1 181 ? 15.040 -10.797 -17.825 1.00 76.44 181 ASN A N 1
ATOM 1427 C CA . ASN A 1 181 ? 15.839 -11.613 -16.915 1.00 76.44 181 ASN A CA 1
ATOM 1428 C C . ASN A 1 181 ? 14.926 -12.129 -15.808 1.00 76.44 181 ASN A C 1
ATOM 1430 O O . ASN A 1 181 ? 14.491 -11.354 -14.964 1.00 76.44 181 ASN A O 1
ATOM 1434 N N . LYS A 1 182 ? 14.631 -13.431 -15.829 1.00 86.88 182 LYS A N 1
ATOM 1435 C CA . LYS A 1 182 ? 13.849 -14.111 -14.791 1.00 86.88 182 LYS A CA 1
ATOM 1436 C C . LYS A 1 182 ? 14.739 -15.188 -14.147 1.00 86.88 182 LYS A C 1
ATOM 1438 O O . LYS A 1 182 ? 15.198 -16.071 -14.876 1.00 86.88 182 LYS A O 1
ATOM 1443 N N . PRO A 1 183 ? 15.015 -15.134 -12.830 1.00 92.75 183 PRO A N 1
ATOM 1444 C CA . PRO A 1 183 ? 14.503 -14.155 -11.866 1.00 92.75 183 PRO A CA 1
ATOM 1445 C C . PRO A 1 183 ? 15.067 -12.742 -12.088 1.00 92.75 183 PRO A C 1
ATOM 1447 O O . PRO A 1 183 ? 16.238 -12.585 -12.444 1.00 92.75 183 PRO A O 1
ATOM 1450 N N . LEU A 1 184 ? 14.231 -11.724 -11.866 1.00 94.69 184 LEU A N 1
ATOM 1451 C CA . LEU A 1 184 ? 14.657 -10.326 -11.848 1.00 94.69 184 LEU A CA 1
ATOM 1452 C C . LEU A 1 184 ? 15.496 -10.076 -10.588 1.00 94.69 184 LEU A C 1
ATOM 1454 O O . LEU A 1 184 ? 15.025 -10.260 -9.469 1.00 94.69 184 LEU A O 1
ATOM 1458 N N . THR A 1 185 ? 16.758 -9.681 -10.761 1.00 93.38 185 THR A N 1
ATOM 1459 C CA . THR A 1 185 ? 17.671 -9.395 -9.644 1.00 93.38 185 THR A CA 1
ATOM 1460 C C . THR A 1 185 ? 17.636 -7.920 -9.254 1.00 93.38 185 THR A C 1
ATOM 1462 O O . THR A 1 185 ? 17.284 -7.071 -10.076 1.00 93.38 185 THR A O 1
ATOM 1465 N N . GLN A 1 186 ? 18.062 -7.610 -8.023 1.00 92.31 186 GLN A N 1
ATOM 1466 C CA . GLN A 1 186 ? 18.142 -6.232 -7.528 1.00 92.31 186 GLN A CA 1
ATOM 1467 C C . GLN A 1 186 ? 19.013 -5.350 -8.436 1.00 92.31 186 GLN A C 1
ATOM 1469 O O . GLN A 1 186 ? 18.542 -4.324 -8.909 1.00 92.31 186 GLN A O 1
ATOM 1474 N N . ASP A 1 187 ? 20.219 -5.802 -8.797 1.00 93.94 187 ASP A N 1
ATOM 1475 C CA . ASP A 1 187 ? 21.122 -5.058 -9.690 1.00 93.94 187 ASP A CA 1
ATOM 1476 C C . ASP A 1 187 ? 20.492 -4.737 -11.057 1.00 93.94 187 ASP A C 1
ATOM 1478 O O . ASP A 1 187 ? 20.716 -3.670 -11.634 1.00 93.94 187 ASP A O 1
ATOM 1482 N N . VAL A 1 188 ? 19.714 -5.674 -11.615 1.00 95.00 188 VAL A N 1
ATOM 1483 C CA . VAL A 1 188 ? 19.020 -5.463 -12.893 1.00 95.00 188 VAL A CA 1
ATOM 1484 C C . VAL A 1 188 ? 17.875 -4.475 -12.710 1.00 95.00 188 VAL A C 1
ATOM 1486 O O . VAL A 1 188 ? 17.730 -3.579 -13.543 1.00 95.00 188 VAL A O 1
ATOM 1489 N N . TRP A 1 189 ? 17.095 -4.616 -11.635 1.00 94.75 189 TRP A N 1
ATOM 1490 C CA . TRP A 1 189 ? 16.015 -3.695 -11.299 1.00 94.75 189 TRP A CA 1
ATOM 1491 C C . TRP A 1 189 ? 16.547 -2.268 -11.119 1.00 94.75 189 TRP A C 1
ATOM 1493 O O . TRP A 1 189 ? 16.078 -1.370 -11.811 1.00 94.75 189 TRP A O 1
ATOM 1503 N N . GLU A 1 190 ? 17.586 -2.065 -10.306 1.00 93.56 190 GLU A N 1
ATOM 1504 C CA . GLU A 1 190 ? 18.195 -0.752 -10.045 1.00 93.56 190 GLU A CA 1
ATOM 1505 C C . GLU A 1 190 ? 18.728 -0.117 -11.323 1.00 93.56 190 GLU A C 1
ATOM 1507 O O . GLU A 1 190 ? 18.367 1.009 -11.655 1.00 93.56 190 GLU A O 1
ATOM 1512 N N . ARG A 1 191 ? 19.531 -0.857 -12.097 1.00 95.00 191 ARG A N 1
ATOM 1513 C CA . ARG A 1 191 ? 20.095 -0.366 -13.361 1.00 95.00 191 ARG A CA 1
ATOM 1514 C C . ARG A 1 191 ? 19.009 0.053 -14.351 1.00 95.00 191 ARG A C 1
ATOM 1516 O O . ARG A 1 191 ? 19.164 1.060 -15.044 1.00 95.00 191 ARG A O 1
ATOM 1523 N N . ASN A 1 192 ? 17.948 -0.742 -14.472 1.00 94.81 192 ASN A N 1
ATOM 1524 C CA . ASN A 1 192 ? 16.849 -0.451 -15.386 1.00 94.81 192 ASN A CA 1
ATOM 1525 C C . ASN A 1 192 ? 16.020 0.741 -14.875 1.00 94.81 192 ASN A C 1
ATOM 1527 O O . ASN A 1 192 ? 15.711 1.635 -15.659 1.00 94.81 192 ASN A O 1
ATOM 1531 N N . THR A 1 193 ? 15.746 0.815 -13.570 1.00 91.31 193 THR A N 1
ATOM 1532 C CA . THR A 1 193 ? 15.060 1.946 -12.921 1.00 91.31 193 THR A CA 1
ATOM 1533 C C . THR A 1 193 ? 15.825 3.248 -13.119 1.00 91.31 193 THR A C 1
ATOM 1535 O O . THR A 1 193 ? 15.252 4.250 -13.544 1.00 91.31 193 THR A O 1
ATOM 1538 N N . ASP A 1 194 ? 17.140 3.229 -12.918 1.00 91.12 194 ASP A N 1
ATOM 1539 C CA . ASP A 1 194 ? 18.021 4.366 -13.168 1.00 91.12 194 ASP A CA 1
ATOM 1540 C C . ASP A 1 194 ? 17.960 4.853 -14.614 1.00 91.12 194 ASP A C 1
ATOM 1542 O O . ASP A 1 194 ? 17.988 6.059 -14.878 1.00 91.12 194 ASP A O 1
ATOM 1546 N N . TYR A 1 195 ? 17.902 3.912 -15.557 1.00 93.50 195 TYR A N 1
ATOM 1547 C CA . TYR A 1 195 ? 17.763 4.227 -16.967 1.00 93.50 195 TYR A CA 1
ATOM 1548 C C . TYR A 1 195 ? 16.416 4.892 -17.251 1.00 93.50 195 TYR A C 1
ATOM 1550 O O . TYR A 1 195 ? 16.394 5.985 -17.814 1.00 93.50 195 TYR A O 1
ATOM 1558 N N . TRP A 1 196 ? 15.305 4.277 -16.839 1.00 91.81 196 TRP A N 1
ATOM 1559 C CA . TRP A 1 196 ? 13.962 4.771 -17.147 1.00 91.81 196 TRP A CA 1
ATOM 1560 C C . TRP A 1 196 ? 13.644 6.098 -16.457 1.00 91.81 196 TRP A C 1
ATOM 1562 O O . TRP A 1 196 ? 13.096 6.987 -17.108 1.00 91.81 196 TRP A O 1
ATOM 1572 N N . ASN A 1 197 ? 14.095 6.302 -15.215 1.00 87.06 197 ASN A N 1
ATOM 1573 C CA . ASN A 1 197 ? 14.001 7.594 -14.526 1.00 87.06 197 ASN A CA 1
ATOM 1574 C C . ASN A 1 197 ? 14.682 8.718 -15.331 1.00 87.06 197 ASN A C 1
ATOM 1576 O O . ASN A 1 197 ? 14.160 9.827 -15.432 1.00 87.06 197 ASN A O 1
ATOM 1580 N N . LYS A 1 198 ? 15.844 8.441 -15.940 1.00 87.50 198 LYS A N 1
ATOM 1581 C CA . LYS A 1 198 ? 16.577 9.414 -16.772 1.00 87.50 198 LYS A CA 1
ATOM 1582 C C . LYS A 1 198 ? 15.964 9.561 -18.167 1.00 87.50 198 LYS A C 1
ATOM 1584 O O . LYS A 1 198 ? 15.915 10.669 -18.692 1.00 87.50 198 LYS A O 1
ATOM 1589 N N . HIS A 1 199 ? 15.520 8.459 -18.768 1.00 86.56 199 HIS A N 1
ATOM 1590 C CA . HIS A 1 199 ? 15.047 8.406 -20.151 1.00 86.56 199 HIS A CA 1
ATOM 1591 C C . HIS A 1 199 ? 13.656 9.024 -20.322 1.00 86.56 199 HIS A C 1
ATOM 1593 O O . HIS A 1 199 ? 13.429 9.778 -21.264 1.00 86.56 199 HIS A O 1
ATOM 1599 N N . LEU A 1 200 ? 12.740 8.737 -19.398 1.00 82.94 200 LEU A N 1
ATOM 1600 C CA . LEU A 1 200 ? 11.371 9.257 -19.420 1.00 82.94 200 LEU A CA 1
ATOM 1601 C C . LEU A 1 200 ? 11.258 10.626 -18.718 1.00 82.94 200 LEU A C 1
ATOM 1603 O O . LEU A 1 200 ? 10.230 11.298 -18.808 1.00 82.94 200 LEU A O 1
ATOM 1607 N N . GLY A 1 201 ? 12.312 11.082 -18.033 1.00 72.50 201 GLY A N 1
ATOM 1608 C CA . GLY A 1 201 ? 12.324 12.362 -17.324 1.00 72.50 201 GLY A CA 1
ATOM 1609 C C . GLY A 1 201 ? 11.260 12.408 -16.226 1.00 72.50 201 GLY A C 1
ATOM 1610 O O . GLY A 1 201 ? 11.144 11.474 -15.438 1.00 72.50 201 GLY A O 1
ATOM 1611 N N . LYS A 1 202 ? 10.446 13.475 -16.178 1.00 62.09 202 LYS A N 1
ATOM 1612 C CA . LYS A 1 202 ? 9.343 13.588 -15.200 1.00 62.09 202 LYS A CA 1
ATOM 1613 C C . LYS A 1 202 ? 8.360 12.410 -15.276 1.00 62.09 202 LYS A C 1
ATOM 1615 O O . LYS A 1 202 ? 7.867 11.987 -14.237 1.00 62.09 202 LYS A O 1
ATOM 1620 N N . LEU A 1 203 ? 8.170 11.830 -16.465 1.00 59.91 203 LEU A N 1
ATOM 1621 C CA . LEU A 1 203 ? 7.317 10.656 -16.655 1.00 59.91 203 LEU A CA 1
ATOM 1622 C C . LEU A 1 203 ? 7.931 9.387 -16.034 1.00 59.91 203 LEU A C 1
ATOM 1624 O O . LEU A 1 203 ? 7.210 8.519 -15.580 1.00 59.91 203 LEU A O 1
ATOM 1628 N N . GLY A 1 204 ? 9.258 9.269 -15.923 1.00 57.50 204 GLY A N 1
ATOM 1629 C CA . GLY A 1 204 ? 9.888 8.077 -15.330 1.00 57.50 204 GLY A CA 1
ATOM 1630 C C . GLY A 1 204 ? 9.650 7.939 -13.825 1.00 57.50 204 GLY A C 1
ATOM 1631 O O . GLY A 1 204 ? 9.608 6.832 -13.294 1.00 57.50 204 GLY A O 1
ATOM 1632 N N . TYR A 1 205 ? 9.467 9.064 -13.133 1.00 53.91 205 TYR A N 1
ATOM 1633 C CA . TYR A 1 205 ? 9.104 9.067 -11.718 1.00 53.91 205 TYR A CA 1
ATOM 1634 C C . TYR A 1 205 ? 7.585 9.008 -11.514 1.00 53.91 205 TYR A C 1
ATOM 1636 O O . TYR A 1 205 ? 7.139 8.311 -10.613 1.00 53.91 205 TYR A O 1
ATOM 1644 N N . GLN A 1 206 ? 6.811 9.706 -12.353 1.00 65.44 206 GLN A N 1
ATOM 1645 C CA . GLN A 1 206 ? 5.364 9.868 -12.170 1.00 65.44 206 GLN A CA 1
ATOM 1646 C C . GLN A 1 206 ? 4.509 8.785 -12.841 1.00 65.44 206 GLN A C 1
ATOM 1648 O O . GLN A 1 206 ? 3.381 8.591 -12.418 1.00 65.44 206 GLN A O 1
ATOM 1653 N N . GLU A 1 207 ? 5.016 8.093 -13.865 1.00 72.94 207 GLU A N 1
ATOM 1654 C CA . GLU A 1 207 ? 4.186 7.240 -14.736 1.00 72.94 207 GLU A CA 1
ATOM 1655 C C . GLU A 1 207 ? 4.563 5.755 -14.706 1.00 72.94 207 GLU A C 1
ATOM 1657 O O . GLU A 1 207 ? 3.864 4.955 -15.312 1.00 72.94 207 GLU A O 1
ATOM 1662 N N . ILE A 1 208 ? 5.682 5.378 -14.072 1.00 88.69 208 ILE A N 1
ATOM 1663 C CA . ILE A 1 208 ? 6.074 3.964 -13.865 1.00 88.69 208 ILE A CA 1
ATOM 1664 C C . ILE A 1 208 ? 6.385 3.643 -12.398 1.00 88.69 208 ILE A C 1
ATOM 1666 O O . ILE A 1 208 ? 7.086 2.669 -12.099 1.00 88.69 208 ILE A O 1
ATOM 1670 N N . GLY A 1 209 ? 5.956 4.530 -11.495 1.00 87.69 209 GLY A N 1
ATOM 1671 C CA . GLY A 1 209 ? 6.239 4.475 -10.064 1.00 87.69 209 GLY A CA 1
ATOM 1672 C C . GLY A 1 209 ? 5.687 3.211 -9.414 1.00 87.69 209 GLY A C 1
ATOM 1673 O O . GLY A 1 209 ? 6.436 2.474 -8.771 1.00 87.69 209 GLY A O 1
ATOM 1674 N N . HIS A 1 210 ? 4.418 2.924 -9.681 1.00 90.81 210 HIS A N 1
ATOM 1675 C CA . HIS A 1 210 ? 3.729 1.781 -9.109 1.00 90.81 210 HIS A CA 1
ATOM 1676 C C . HIS A 1 210 ? 4.229 0.474 -9.741 1.00 90.81 210 HIS A C 1
ATOM 1678 O O . HIS A 1 210 ? 4.522 -0.494 -9.040 1.00 90.81 210 HIS A O 1
ATOM 1684 N N . TYR A 1 211 ? 4.426 0.437 -11.066 1.00 92.69 211 TYR A N 1
ATOM 1685 C CA . TYR A 1 211 ? 4.929 -0.763 -11.747 1.00 92.69 211 TYR A CA 1
ATOM 1686 C C . TYR A 1 211 ? 6.285 -1.213 -11.205 1.00 92.69 211 TYR A C 1
ATOM 1688 O O . TYR A 1 211 ? 6.462 -2.394 -10.898 1.00 92.69 211 TYR A O 1
ATOM 1696 N N . LYS A 1 212 ? 7.250 -0.291 -11.062 1.00 89.88 212 LYS A N 1
ATOM 1697 C CA . LYS A 1 212 ? 8.578 -0.654 -10.545 1.00 89.88 212 LYS A CA 1
ATOM 1698 C C . LYS A 1 212 ? 8.520 -1.070 -9.074 1.00 89.88 212 LYS A C 1
ATOM 1700 O O . LYS A 1 212 ? 9.303 -1.946 -8.708 1.00 89.88 212 LYS A O 1
ATOM 1705 N N . SER A 1 213 ? 7.618 -0.483 -8.280 1.00 89.88 213 SER A N 1
ATOM 1706 C CA . SER A 1 213 ? 7.366 -0.881 -6.892 1.00 89.88 213 SER A CA 1
ATOM 1707 C C . SER A 1 213 ? 6.930 -2.348 -6.844 1.00 89.88 213 SER A C 1
ATOM 1709 O O . SER A 1 213 ? 7.666 -3.171 -6.310 1.00 89.88 213 SER A O 1
ATOM 1711 N N . MET A 1 214 ? 5.857 -2.735 -7.547 1.00 91.06 214 MET A N 1
ATOM 1712 C CA . MET A 1 214 ? 5.311 -4.107 -7.514 1.00 91.06 214 MET A CA 1
ATOM 1713 C C . MET A 1 214 ? 6.343 -5.210 -7.819 1.00 91.06 214 MET A C 1
ATOM 1715 O O . MET A 1 214 ? 6.263 -6.323 -7.281 1.00 91.06 214 MET A O 1
ATOM 1719 N N . ILE A 1 215 ? 7.325 -4.912 -8.677 1.00 92.56 215 ILE A N 1
ATOM 1720 C CA . ILE A 1 215 ? 8.366 -5.855 -9.118 1.00 92.56 215 ILE A CA 1
ATOM 1721 C C . ILE A 1 215 ? 9.725 -5.657 -8.431 1.00 92.56 215 ILE A C 1
ATOM 1723 O O . ILE A 1 215 ? 10.695 -6.303 -8.830 1.00 92.56 215 ILE A O 1
ATOM 1727 N N . ASN A 1 216 ? 9.833 -4.778 -7.433 1.00 91.31 216 ASN A N 1
ATOM 1728 C CA . ASN A 1 216 ? 11.089 -4.494 -6.745 1.00 91.31 216 ASN A CA 1
ATOM 1729 C C . ASN A 1 216 ? 11.553 -5.715 -5.913 1.00 91.31 216 ASN A C 1
ATOM 1731 O O . ASN A 1 216 ? 10.859 -6.126 -4.969 1.00 91.31 216 ASN A O 1
ATOM 1735 N N . PRO A 1 217 ? 12.721 -6.317 -6.230 1.00 89.25 217 PRO A N 1
ATOM 1736 C CA . PRO A 1 217 ? 13.227 -7.490 -5.518 1.00 89.25 217 PRO A CA 1
ATOM 1737 C C . PRO A 1 217 ? 13.542 -7.240 -4.038 1.00 89.25 217 PRO A C 1
ATOM 1739 O O . PRO A 1 217 ? 13.486 -8.190 -3.262 1.00 89.25 217 PRO A O 1
ATOM 1742 N N . ALA A 1 218 ? 13.842 -6.000 -3.639 1.00 85.25 218 ALA A N 1
ATOM 1743 C CA . ALA A 1 218 ? 14.162 -5.648 -2.253 1.00 85.25 218 ALA A CA 1
ATOM 1744 C C . ALA A 1 218 ? 12.934 -5.544 -1.331 1.00 85.25 218 ALA A C 1
ATOM 1746 O O . ALA A 1 218 ? 13.089 -5.407 -0.116 1.00 85.25 218 ALA A O 1
ATOM 1747 N N . GLN A 1 219 ? 11.714 -5.604 -1.873 1.00 81.12 219 GLN A N 1
ATOM 1748 C CA . GLN A 1 219 ? 10.502 -5.523 -1.060 1.00 81.12 219 GLN A CA 1
ATOM 1749 C C . GLN A 1 219 ? 10.289 -6.807 -0.261 1.00 81.12 219 GLN A C 1
ATOM 1751 O O . GLN A 1 219 ? 9.974 -7.865 -0.810 1.00 81.12 219 GLN A O 1
ATOM 1756 N N . ASN A 1 220 ? 10.432 -6.682 1.057 1.00 77.38 220 ASN A N 1
ATOM 1757 C CA . ASN A 1 220 ? 10.383 -7.804 1.993 1.00 77.38 220 ASN A CA 1
ATOM 1758 C C . ASN A 1 220 ? 9.140 -7.793 2.889 1.00 77.38 220 ASN A C 1
ATOM 1760 O O . ASN A 1 220 ? 8.816 -8.822 3.485 1.00 77.38 220 ASN A O 1
ATOM 1764 N N . SER A 1 221 ? 8.437 -6.662 2.987 1.00 81.56 221 SER A N 1
ATOM 1765 C CA . SER A 1 221 ? 7.231 -6.522 3.798 1.00 81.56 221 SER A CA 1
ATOM 1766 C C . SER A 1 221 ? 6.199 -5.629 3.13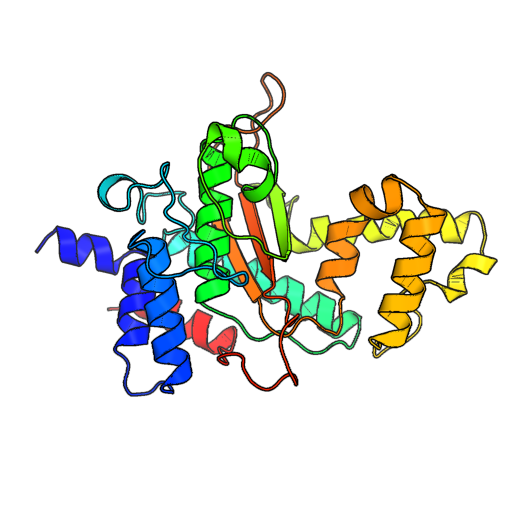1 1.00 81.56 221 SER A C 1
ATOM 1768 O O . SER A 1 221 ? 6.566 -4.606 2.560 1.00 81.56 221 SER A O 1
ATOM 1770 N N . ILE A 1 222 ? 4.927 -6.006 3.235 1.00 87.25 222 ILE A N 1
ATOM 1771 C CA . ILE A 1 222 ? 3.831 -5.266 2.624 1.00 87.25 222 ILE A CA 1
ATOM 1772 C C . ILE A 1 222 ? 2.557 -5.308 3.465 1.00 87.25 222 ILE A C 1
ATOM 1774 O O . ILE A 1 222 ? 2.309 -6.265 4.204 1.00 87.25 222 ILE A O 1
ATOM 1778 N N . GLY A 1 223 ? 1.729 -4.285 3.318 1.00 89.56 223 GLY A N 1
ATOM 1779 C CA . GLY A 1 223 ? 0.350 -4.238 3.766 1.00 89.56 223 GLY A CA 1
ATOM 1780 C C . GLY A 1 223 ? -0.533 -3.693 2.657 1.00 89.56 223 GLY A C 1
ATOM 1781 O O . GLY A 1 223 ? -0.088 -2.891 1.848 1.00 89.56 223 GLY A O 1
ATOM 1782 N N . ALA A 1 224 ? -1.780 -4.146 2.607 1.00 91.56 224 ALA A N 1
ATOM 1783 C CA . ALA A 1 224 ? -2.753 -3.654 1.643 1.00 91.56 224 ALA A CA 1
ATOM 1784 C C . ALA A 1 224 ? -4.053 -3.328 2.363 1.00 91.56 224 ALA A C 1
ATOM 1786 O O . ALA A 1 224 ? -4.471 -4.047 3.278 1.00 91.56 224 ALA A O 1
ATOM 1787 N N . ALA A 1 225 ? -4.708 -2.264 1.928 1.00 93.12 225 ALA A N 1
ATOM 1788 C CA . ALA A 1 225 ? -6.006 -1.870 2.426 1.00 93.12 225 ALA A CA 1
ATOM 1789 C C . ALA A 1 225 ? -6.861 -1.308 1.296 1.00 93.12 225 ALA A C 1
ATOM 1791 O O . ALA A 1 225 ? -6.363 -0.747 0.322 1.00 93.12 225 ALA A O 1
ATOM 1792 N N . ARG A 1 226 ? -8.175 -1.438 1.459 1.00 91.12 226 ARG A N 1
ATOM 1793 C CA . ARG A 1 226 ? -9.159 -0.824 0.571 1.00 91.12 226 ARG A CA 1
ATOM 1794 C C . ARG A 1 226 ? -10.171 -0.077 1.404 1.00 91.12 226 ARG A C 1
ATOM 1796 O O . ARG A 1 226 ? -10.548 -0.554 2.464 1.00 91.12 226 ARG A O 1
ATOM 1803 N N . THR A 1 227 ? -10.659 1.038 0.904 1.00 91.19 227 THR A N 1
ATOM 1804 C CA . THR A 1 227 ? -11.867 1.693 1.393 1.00 91.19 227 THR A CA 1
ATOM 1805 C C . THR A 1 227 ? -12.882 1.713 0.253 1.00 91.19 227 THR A C 1
ATOM 1807 O O . THR A 1 227 ? -12.485 1.691 -0.911 1.00 91.19 227 THR A O 1
ATOM 1810 N N . THR A 1 228 ? -14.174 1.748 0.562 1.00 90.56 228 THR A N 1
ATOM 1811 C CA . THR A 1 228 ? -15.236 1.785 -0.455 1.00 90.56 228 THR A CA 1
ATOM 1812 C C . THR A 1 228 ? -16.131 3.006 -0.279 1.00 90.56 228 THR A C 1
ATOM 1814 O O . THR A 1 228 ? -16.161 3.656 0.776 1.00 90.56 228 THR A O 1
ATOM 1817 N N . GLY A 1 229 ? -16.872 3.333 -1.333 1.00 86.50 229 GLY A N 1
ATOM 1818 C CA . GLY A 1 229 ? -17.737 4.499 -1.399 1.00 86.50 229 GLY A CA 1
ATOM 1819 C C . GLY A 1 229 ? -17.018 5.761 -1.866 1.00 86.50 229 GLY A C 1
ATOM 1820 O O . GLY A 1 229 ? -15.833 5.773 -2.190 1.00 86.50 229 GLY A O 1
ATOM 1821 N N . THR A 1 230 ? -17.773 6.853 -1.936 1.00 84.69 230 THR A N 1
ATOM 1822 C CA . THR A 1 230 ? -17.318 8.103 -2.548 1.00 84.69 230 THR A CA 1
ATOM 1823 C C . THR A 1 230 ? -16.139 8.730 -1.798 1.00 84.69 230 THR A C 1
ATOM 1825 O O . THR A 1 230 ? -16.247 9.036 -0.608 1.00 84.69 230 THR A O 1
ATOM 1828 N N . LEU A 1 231 ? -15.046 9.000 -2.513 1.00 83.81 231 LEU A N 1
ATOM 1829 C CA . LEU A 1 231 ? -13.907 9.751 -1.993 1.00 83.81 231 LEU A CA 1
ATOM 1830 C C . LEU A 1 231 ? -14.202 11.259 -1.959 1.00 83.81 231 LEU A C 1
ATOM 1832 O O . LEU A 1 231 ? -15.003 11.781 -2.741 1.00 83.81 231 LEU A O 1
ATOM 1836 N N . ALA A 1 232 ? -13.540 11.988 -1.055 1.00 81.06 232 ALA A N 1
ATOM 1837 C CA . ALA A 1 232 ? -13.512 13.450 -1.138 1.00 81.06 232 ALA A CA 1
ATOM 1838 C C . ALA A 1 232 ? -12.660 13.919 -2.323 1.00 81.06 232 ALA A C 1
ATOM 1840 O O . ALA A 1 232 ? -12.949 14.970 -2.897 1.00 81.06 232 ALA A O 1
ATOM 1841 N N . SER A 1 233 ? -11.671 13.108 -2.693 1.00 67.25 233 SER A N 1
ATOM 1842 C CA . SER A 1 233 ? -10.767 13.354 -3.799 1.00 67.25 233 SER A CA 1
ATOM 1843 C C . SER A 1 233 ? -11.421 13.100 -5.165 1.00 67.25 233 SER A C 1
ATOM 1845 O O . SER A 1 233 ? -12.132 12.114 -5.378 1.00 67.25 233 SER A O 1
ATOM 1847 N N . GLY A 1 234 ? -11.211 14.033 -6.097 1.00 62.25 234 GLY A N 1
ATOM 1848 C CA . GLY A 1 234 ? -11.809 14.017 -7.436 1.00 62.25 234 GLY A CA 1
ATOM 1849 C C . GLY A 1 234 ? -11.756 15.390 -8.113 1.00 62.25 234 GLY A C 1
ATOM 1850 O O . GLY A 1 234 ? -11.562 16.409 -7.454 1.00 62.25 234 GLY A O 1
ATOM 1851 N N . VAL A 1 235 ? -11.923 15.440 -9.438 1.00 54.12 235 VAL A N 1
ATOM 1852 C CA . VAL A 1 235 ? -11.909 16.704 -10.200 1.00 54.12 235 VAL A CA 1
ATOM 1853 C C . VAL A 1 235 ? -13.331 17.060 -10.633 1.00 54.12 235 VAL A C 1
ATOM 1855 O O . VAL A 1 235 ? -13.924 16.394 -11.482 1.00 54.12 235 VAL A O 1
ATOM 1858 N N . GLY A 1 236 ? -13.878 18.147 -10.081 1.00 57.53 236 GLY A N 1
ATOM 1859 C CA . GLY A 1 236 ? -15.226 18.624 -10.412 1.00 57.53 236 GLY A CA 1
ATOM 1860 C C . GLY A 1 236 ? -16.323 17.678 -9.910 1.00 57.53 236 GLY A C 1
ATOM 1861 O O . GLY A 1 236 ? -16.326 17.303 -8.741 1.00 57.53 236 GLY A O 1
ATOM 1862 N N . ASP A 1 237 ? -17.253 17.294 -10.787 1.00 54.06 237 ASP A N 1
ATOM 1863 C CA . ASP A 1 237 ? -18.351 16.365 -10.459 1.00 54.06 237 ASP A CA 1
ATOM 1864 C C . ASP A 1 237 ? -17.926 14.879 -10.497 1.00 54.06 237 ASP A C 1
ATOM 1866 O O . ASP A 1 237 ? -18.713 14.000 -10.148 1.00 54.06 237 ASP A O 1
ATOM 1870 N N . LEU A 1 238 ? -16.687 14.579 -10.912 1.00 58.78 238 LEU A N 1
ATOM 1871 C CA . LEU A 1 238 ? -16.143 13.221 -10.970 1.00 58.78 238 LEU A CA 1
ATOM 1872 C C . LEU A 1 238 ? -15.442 12.895 -9.652 1.00 58.78 238 LEU A C 1
ATOM 1874 O O . LEU A 1 238 ? -14.229 13.063 -9.508 1.00 58.78 238 LEU A O 1
ATOM 1878 N N . LYS A 1 239 ? -16.234 12.447 -8.679 1.00 72.31 239 LYS A N 1
ATOM 1879 C CA . LYS A 1 239 ? -15.705 11.803 -7.478 1.00 72.31 239 LYS A CA 1
ATOM 1880 C C . LYS A 1 239 ? -15.388 10.350 -7.789 1.00 72.31 239 LYS A C 1
ATOM 1882 O O . LYS A 1 239 ? -16.182 9.673 -8.437 1.00 72.31 239 LYS A O 1
ATOM 1887 N N . TYR A 1 240 ? -14.242 9.883 -7.316 1.00 80.25 240 TYR A N 1
ATOM 1888 C CA . TYR A 1 240 ? -13.916 8.467 -7.387 1.00 80.25 240 TYR A CA 1
ATOM 1889 C C . TYR A 1 240 ? -14.714 7.685 -6.338 1.00 80.25 240 TYR A C 1
ATOM 1891 O O . TYR A 1 240 ? -15.049 8.217 -5.275 1.00 80.25 240 TYR A O 1
ATOM 1899 N N . GLU A 1 241 ? -15.014 6.423 -6.634 1.00 85.56 241 GLU A N 1
ATOM 1900 C CA . GLU A 1 241 ? -15.602 5.483 -5.677 1.00 85.56 241 GLU A CA 1
ATOM 1901 C C . GLU A 1 241 ? -14.570 4.413 -5.333 1.00 85.56 241 GLU A C 1
ATOM 1903 O O . GLU A 1 241 ? -13.995 3.776 -6.217 1.00 85.56 241 GLU A O 1
ATOM 1908 N N . GLY A 1 242 ? -14.307 4.268 -4.041 1.00 84.31 242 GLY A N 1
ATOM 1909 C CA . GLY A 1 242 ? -13.270 3.405 -3.509 1.00 84.31 242 GLY A CA 1
ATOM 1910 C C . GLY A 1 242 ? -11.866 3.979 -3.669 1.00 84.31 242 GLY A C 1
ATOM 1911 O O . GLY A 1 242 ? -11.529 4.648 -4.652 1.00 84.31 242 GLY A O 1
ATOM 1912 N N . SER A 1 243 ? -11.037 3.699 -2.671 1.00 85.06 243 SER A N 1
ATOM 1913 C CA . SER A 1 243 ? -9.590 3.882 -2.728 1.00 85.06 243 SER A CA 1
ATOM 1914 C C . SER A 1 243 ? -8.904 2.626 -2.230 1.00 85.06 243 SER A C 1
ATOM 1916 O O . SER A 1 243 ? -9.490 1.778 -1.548 1.00 85.06 243 SER A O 1
ATOM 1918 N N . SER A 1 244 ? -7.650 2.461 -2.602 1.00 83.06 244 SER A N 1
ATOM 1919 C CA . SER A 1 244 ? -6.828 1.385 -2.075 1.00 83.06 244 SER A CA 1
ATOM 1920 C C . SER A 1 244 ? -5.406 1.879 -1.926 1.00 83.06 244 SER A C 1
ATOM 1922 O O . SER A 1 244 ? -4.957 2.718 -2.706 1.00 83.06 244 SER A O 1
ATOM 1924 N N . SER A 1 245 ? -4.729 1.378 -0.905 1.00 83.62 245 SER A N 1
ATOM 1925 C CA . SER A 1 245 ? -3.331 1.674 -0.633 1.00 83.62 245 SER A CA 1
ATOM 1926 C C . SER A 1 245 ? -2.597 0.357 -0.423 1.00 83.62 245 SER A C 1
ATOM 1928 O O . SER A 1 245 ? -3.119 -0.568 0.212 1.00 83.62 245 SER A O 1
ATOM 1930 N N . ILE A 1 246 ? -1.429 0.247 -1.041 1.00 80.88 246 ILE A N 1
ATOM 1931 C CA . ILE A 1 246 ? -0.453 -0.793 -0.763 1.00 80.88 246 ILE A CA 1
ATOM 1932 C C . ILE A 1 246 ? 0.766 -0.088 -0.189 1.00 80.88 246 ILE A C 1
ATOM 1934 O O . ILE A 1 246 ? 1.428 0.667 -0.894 1.00 80.88 246 ILE A O 1
ATOM 1938 N N . ASP A 1 247 ? 1.068 -0.386 1.067 1.00 76.81 247 ASP A N 1
ATOM 1939 C CA . ASP A 1 247 ? 2.252 0.132 1.732 1.00 76.81 247 ASP A CA 1
ATOM 1940 C C . ASP A 1 247 ? 3.313 -0.943 1.807 1.00 76.81 247 ASP A C 1
ATOM 1942 O O . ASP A 1 247 ? 3.108 -2.035 2.353 1.00 76.81 247 ASP A O 1
ATOM 1946 N N . ILE A 1 248 ? 4.485 -0.604 1.298 1.00 69.75 248 ILE A N 1
ATOM 1947 C CA . ILE A 1 248 ? 5.689 -1.391 1.454 1.00 69.75 248 ILE A CA 1
ATOM 1948 C C . ILE A 1 248 ? 6.511 -0.790 2.585 1.00 69.75 248 ILE A C 1
ATOM 1950 O O . ILE A 1 248 ? 6.868 0.388 2.587 1.00 69.75 248 ILE A O 1
ATOM 1954 N N . LEU A 1 249 ? 6.907 -1.639 3.533 1.00 63.62 249 LEU A N 1
ATOM 1955 C CA . LEU A 1 249 ? 7.938 -1.240 4.484 1.00 63.62 249 LEU A CA 1
ATOM 1956 C C . LEU A 1 249 ? 9.286 -1.470 3.812 1.00 63.62 249 LEU A C 1
ATOM 1958 O O . LEU A 1 249 ? 9.801 -2.595 3.793 1.00 63.62 249 LEU A O 1
ATOM 1962 N N . GLN A 1 250 ? 9.843 -0.410 3.221 1.00 53.84 250 GLN A N 1
ATOM 1963 C CA . GLN A 1 250 ? 11.201 -0.458 2.695 1.00 53.84 250 GLN A CA 1
ATOM 1964 C C . GLN A 1 250 ? 12.182 -0.705 3.837 1.00 53.84 250 GLN A C 1
ATOM 1966 O O . GLN A 1 250 ? 12.292 0.071 4.787 1.00 53.84 250 GLN A O 1
ATOM 1971 N N . SER A 1 251 ? 12.956 -1.780 3.717 1.00 44.69 251 SER A N 1
ATOM 1972 C CA . SER A 1 251 ? 14.121 -2.031 4.555 1.00 44.69 251 SER A CA 1
ATOM 1973 C C . SER A 1 251 ? 15.258 -1.076 4.172 1.00 44.69 251 SER A C 1
ATOM 1975 O O . SER A 1 251 ? 16.274 -1.507 3.635 1.00 44.69 251 SER A O 1
ATOM 1977 N N . ASN A 1 252 ? 15.117 0.219 4.452 1.00 39.62 252 ASN A N 1
ATOM 1978 C CA . ASN A 1 252 ? 16.258 1.143 4.433 1.00 39.62 252 ASN A CA 1
ATOM 1979 C C . ASN A 1 252 ? 17.080 1.085 5.736 1.00 39.62 252 ASN A C 1
ATOM 1981 O O . ASN A 1 252 ? 18.006 1.869 5.932 1.00 39.62 252 ASN A O 1
ATOM 1985 N N . TYR A 1 253 ? 16.819 0.098 6.598 1.00 38.12 253 TYR A N 1
ATOM 1986 C CA . TYR A 1 253 ? 17.550 -0.129 7.838 1.00 38.12 253 TYR A CA 1
ATOM 1987 C C . TYR A 1 253 ? 18.049 -1.573 7.921 1.00 38.12 253 TYR A C 1
ATOM 1989 O O . TYR A 1 253 ? 17.247 -2.486 8.061 1.00 38.12 253 TYR A O 1
ATOM 1997 N N . GLY A 1 254 ? 19.376 -1.741 7.859 1.00 33.84 254 GLY A N 1
ATOM 1998 C CA . GLY A 1 254 ? 20.134 -2.825 8.502 1.00 33.84 254 GLY A CA 1
ATOM 1999 C C . GLY A 1 254 ? 19.853 -4.267 8.059 1.00 33.84 254 GLY A C 1
ATOM 2000 O O . GLY A 1 254 ? 18.774 -4.788 8.280 1.00 33.84 254 GLY A O 1
ATOM 2001 N N . ASP A 1 255 ? 20.877 -4.905 7.478 1.00 35.28 255 ASP A N 1
ATOM 2002 C CA . ASP A 1 255 ? 21.143 -6.358 7.353 1.00 35.28 255 ASP A CA 1
ATOM 2003 C C . ASP A 1 255 ? 20.035 -7.356 6.931 1.00 35.28 255 ASP A C 1
ATOM 2005 O O . ASP A 1 255 ? 20.325 -8.546 6.800 1.00 35.28 255 ASP A O 1
ATOM 2009 N N . GLY A 1 256 ? 18.814 -6.913 6.630 1.00 41.47 256 GLY A N 1
ATOM 2010 C CA . GLY A 1 256 ? 17.731 -7.774 6.162 1.00 41.47 256 GLY A CA 1
ATOM 2011 C C . GLY A 1 256 ? 17.221 -8.774 7.205 1.00 41.47 256 GLY A C 1
ATOM 2012 O O . GLY A 1 256 ? 16.627 -9.780 6.818 1.00 41.47 256 GLY A O 1
ATOM 2013 N N . THR A 1 257 ? 17.442 -8.557 8.509 1.00 38.69 257 THR A N 1
ATOM 2014 C CA . THR A 1 257 ? 17.152 -9.600 9.513 1.00 38.69 257 THR A CA 1
ATOM 2015 C C . THR A 1 257 ? 15.785 -9.556 10.190 1.00 38.69 257 THR A C 1
ATOM 2017 O O . THR A 1 257 ? 15.515 -10.461 10.983 1.00 38.69 257 THR A O 1
ATOM 2020 N N . TYR A 1 258 ? 14.879 -8.607 9.914 1.00 46.56 258 TYR A N 1
ATOM 2021 C CA . TYR A 1 258 ? 13.656 -8.575 10.725 1.00 46.56 258 TYR A CA 1
ATOM 2022 C C . TYR A 1 258 ? 12.384 -8.044 10.052 1.00 46.56 258 TYR A C 1
ATOM 2024 O O . TYR A 1 258 ? 12.155 -6.841 9.974 1.00 46.56 258 TYR A O 1
ATOM 2032 N N . VAL A 1 259 ? 11.508 -8.979 9.658 1.00 53.72 259 VAL A N 1
ATOM 2033 C CA . VAL A 1 259 ? 10.098 -8.733 9.316 1.00 53.72 259 VAL A CA 1
ATOM 2034 C C . VAL A 1 259 ? 9.231 -9.876 9.887 1.00 53.72 259 VAL A C 1
ATOM 2036 O O . VAL A 1 259 ? 9.534 -11.048 9.638 1.00 53.72 259 VAL A O 1
ATOM 2039 N N . PRO A 1 260 ? 8.153 -9.585 10.639 1.00 56.19 260 PRO A N 1
ATOM 2040 C CA . PRO A 1 260 ? 7.182 -10.580 11.100 1.00 56.19 260 PRO A CA 1
ATOM 2041 C C . PRO A 1 260 ? 6.550 -11.338 9.923 1.00 56.19 260 PRO A C 1
ATOM 2043 O O . PRO A 1 260 ? 6.069 -10.738 8.967 1.00 56.19 260 PRO A O 1
ATOM 2046 N N . GLN A 1 261 ? 6.529 -12.671 9.979 1.00 61.94 261 GLN A N 1
ATOM 2047 C CA . GLN A 1 261 ? 6.045 -13.485 8.862 1.00 61.94 261 GLN A CA 1
ATOM 2048 C C . GLN A 1 261 ? 4.567 -13.840 9.019 1.00 61.94 261 GLN A C 1
ATOM 2050 O O . GLN A 1 261 ? 4.233 -14.791 9.726 1.00 61.94 261 GLN A O 1
ATOM 2055 N N . TYR A 1 262 ? 3.675 -13.150 8.312 1.00 61.66 262 TYR A N 1
ATOM 2056 C CA . TYR A 1 262 ? 2.328 -13.659 8.056 1.00 61.66 262 TYR A CA 1
ATOM 2057 C C . TYR A 1 262 ? 2.220 -14.180 6.621 1.00 61.66 262 TYR A C 1
ATOM 2059 O O . TYR A 1 262 ? 2.588 -13.501 5.664 1.00 61.66 262 TYR A O 1
ATOM 2067 N N . GLN A 1 263 ? 1.711 -15.404 6.471 1.00 68.50 263 GLN A N 1
ATOM 2068 C CA . GLN A 1 263 ? 1.339 -15.959 5.169 1.00 68.50 263 GLN A CA 1
ATOM 2069 C C . GLN A 1 263 ? -0.056 -15.451 4.793 1.00 68.50 263 GLN A C 1
ATOM 2071 O O . GLN A 1 263 ? -0.954 -15.475 5.639 1.00 68.50 263 GLN A O 1
ATOM 2076 N N . VAL A 1 264 ? -0.265 -15.067 3.530 1.00 64.81 264 VAL A N 1
ATOM 2077 C CA . VAL A 1 264 ? -1.575 -14.609 3.023 1.00 64.81 264 VAL A CA 1
ATOM 2078 C C . VAL A 1 264 ? -2.667 -15.642 3.327 1.00 64.81 264 VAL A C 1
ATOM 2080 O O . VAL A 1 264 ? -3.701 -15.312 3.898 1.00 64.81 264 VAL A O 1
ATOM 2083 N N . SER A 1 265 ? -2.390 -16.928 3.096 1.00 64.31 265 SER A N 1
ATOM 2084 C CA . SER A 1 265 ? -3.319 -18.025 3.402 1.00 64.31 265 SER A CA 1
ATOM 2085 C C . SER A 1 265 ? -3.656 -18.155 4.895 1.00 64.31 265 SER A C 1
ATOM 2087 O O . SER A 1 265 ? -4.787 -18.489 5.253 1.00 64.31 265 SER A O 1
ATOM 2089 N N . LEU A 1 266 ? -2.705 -17.871 5.790 1.00 68.38 266 LEU A N 1
ATOM 2090 C CA . LEU A 1 266 ? -2.936 -17.879 7.236 1.00 68.38 266 LEU A CA 1
ATOM 2091 C C . LEU A 1 266 ? -3.837 -16.710 7.653 1.00 68.38 266 LEU A C 1
ATOM 2093 O O . LEU A 1 266 ? -4.737 -16.897 8.473 1.00 68.38 266 LEU A O 1
ATOM 2097 N N . LEU A 1 267 ? -3.610 -15.527 7.077 1.00 71.19 267 LEU A N 1
ATOM 2098 C CA . LEU A 1 267 ? -4.434 -14.338 7.292 1.00 71.19 267 LEU A CA 1
ATOM 2099 C C . LEU A 1 267 ? -5.856 -14.547 6.773 1.00 71.19 267 LEU A C 1
ATOM 2101 O O . LEU A 1 267 ? -6.792 -14.371 7.550 1.00 71.19 267 LEU A O 1
ATOM 2105 N N . ILE A 1 268 ? -6.023 -15.028 5.536 1.00 67.69 268 ILE A N 1
ATOM 2106 C CA . ILE A 1 268 ? -7.331 -15.368 4.953 1.00 67.69 268 ILE A CA 1
ATOM 2107 C C . ILE A 1 268 ? -8.106 -16.287 5.899 1.00 67.69 268 ILE A C 1
ATOM 2109 O O . ILE A 1 268 ? -9.228 -15.969 6.294 1.00 67.69 268 ILE A O 1
ATOM 2113 N N . ASN A 1 269 ? -7.496 -17.394 6.331 1.00 70.12 269 ASN A N 1
ATOM 2114 C CA . ASN A 1 269 ? -8.152 -18.354 7.220 1.00 70.12 269 ASN A CA 1
ATOM 2115 C C . ASN A 1 269 ? -8.546 -17.734 8.569 1.00 70.12 269 ASN A C 1
ATOM 2117 O O . ASN A 1 269 ? -9.627 -18.008 9.086 1.00 70.12 269 ASN A O 1
ATOM 2121 N N . ARG A 1 270 ? -7.698 -16.882 9.154 1.00 73.62 270 ARG A N 1
ATOM 2122 C CA . ARG A 1 270 ? -7.963 -16.264 10.464 1.00 73.62 270 ARG A CA 1
ATOM 2123 C C . ARG A 1 270 ? -9.004 -15.144 10.395 1.00 73.62 270 ARG A C 1
ATOM 2125 O O . ARG A 1 270 ? -9.789 -15.000 11.331 1.00 73.62 270 ARG A O 1
ATOM 2132 N N . VAL A 1 271 ? -9.036 -14.375 9.308 1.00 69.81 271 VAL A N 1
ATOM 2133 C CA . VAL A 1 271 ? -10.020 -13.302 9.087 1.00 69.81 271 VAL A CA 1
ATOM 2134 C C . VAL A 1 271 ? -11.397 -13.889 8.740 1.00 69.81 271 VAL A C 1
ATOM 2136 O O . VAL A 1 271 ? -12.424 -13.404 9.220 1.00 69.81 271 VAL A O 1
ATOM 2139 N N . THR A 1 272 ? -11.444 -14.967 7.952 1.00 64.12 272 THR A N 1
ATOM 2140 C CA . THR A 1 272 ? -12.702 -15.640 7.569 1.00 64.12 272 THR A CA 1
ATOM 2141 C C . THR A 1 272 ? -13.299 -16.476 8.707 1.00 64.12 272 THR A C 1
ATOM 2143 O O . THR A 1 272 ? -14.509 -16.431 8.919 1.00 64.12 272 THR A O 1
ATOM 2146 N N . ALA A 1 273 ? -12.482 -17.168 9.513 1.00 59.00 273 ALA A N 1
ATOM 2147 C CA . ALA A 1 273 ? -12.965 -18.018 10.610 1.00 59.00 273 ALA A CA 1
ATOM 2148 C C . ALA A 1 273 ? -13.707 -17.253 11.723 1.00 59.00 273 ALA A C 1
ATOM 2150 O O . ALA A 1 273 ? -14.577 -17.819 12.383 1.00 59.00 273 ALA A O 1
ATOM 2151 N N . LYS A 1 274 ? -13.419 -15.961 11.919 1.00 54.56 274 LYS A N 1
ATOM 2152 C CA . LYS A 1 274 ? -14.124 -15.124 12.905 1.00 54.56 274 LYS A CA 1
ATOM 2153 C C . LYS A 1 274 ? -15.577 -14.794 12.545 1.00 54.56 274 LYS A C 1
ATOM 2155 O O . LYS A 1 274 ? -16.290 -14.301 13.406 1.00 54.56 274 LYS A O 1
ATOM 2160 N N . HIS A 1 275 ? -16.021 -15.095 11.324 1.00 44.47 275 HIS A N 1
ATOM 2161 C CA . HIS A 1 275 ? -17.415 -14.929 10.894 1.00 44.47 275 HIS A CA 1
ATOM 2162 C C . HIS A 1 275 ? -18.263 -16.205 11.086 1.00 44.47 275 HIS A C 1
ATOM 2164 O O . HIS A 1 275 ? -19.429 -16.231 10.699 1.00 44.47 275 HIS A O 1
ATOM 2170 N N . LEU A 1 276 ? -17.686 -17.270 11.665 1.00 32.00 276 LEU A N 1
ATOM 2171 C CA . LEU A 1 276 ? -18.341 -18.570 11.883 1.00 32.00 276 LEU A CA 1
ATOM 2172 C C . LEU A 1 276 ? -18.560 -18.921 13.372 1.00 32.00 276 LEU A C 1
ATOM 2174 O O . LEU A 1 276 ? -18.987 -20.038 13.671 1.00 32.00 276 LEU A O 1
ATOM 2178 N N . LEU A 1 277 ? -18.294 -17.988 14.295 1.00 30.34 277 LEU A N 1
ATOM 2179 C CA . LEU A 1 277 ? -18.543 -18.095 15.743 1.00 30.34 277 LEU A CA 1
ATOM 2180 C C . LEU A 1 277 ? -19.319 -16.873 16.246 1.00 30.34 277 LEU A C 1
ATOM 2182 O O . LEU A 1 277 ? -20.051 -17.030 17.249 1.00 30.34 277 LEU A O 1
#

Foldseek 3Di:
DVVLVLLCQWLLVLLCVQLVDPVFDPQSNVLSVLLNCLLCQVQPCCADVNNRDRFPPDDNVPQAQDAQQQGGLVQLLVQLVLLVVLVVVQVLLQADRAFEGSNQQSLQSVQQNVQQVDLAPDGVCVVCVPGNHHHDFLKDKDFLCVDPVCSPLVVLQVLCVVQVVVCVVPVVSVQLDSNPDPNRDQVSLVVSLVVQCVVVPVCSCVRNVSNSVSNHNQQHYKHKTKGFQWGSYDDDPDTTTMMMMMTTHGCPDDDPPDDRGDDSVNVSCSSVVSVVD